Protein AF-A0A0B7NCK9-F1 (afdb_monomer_lite)

Structure (mmCIF, N/CA/C/O backbone):
data_AF-A0A0B7NCK9-F1
#
_entry.id   AF-A0A0B7NCK9-F1
#
loop_
_atom_site.group_PDB
_atom_site.id
_atom_site.type_symbol
_atom_site.label_atom_id
_atom_site.label_alt_id
_atom_site.label_comp_id
_atom_site.label_asym_id
_atom_site.label_entity_id
_atom_site.label_seq_id
_atom_site.pdbx_PDB_ins_code
_atom_site.Cartn_x
_atom_site.Cartn_y
_atom_site.Cartn_z
_atom_site.occupancy
_atom_site.B_iso_or_equiv
_atom_site.auth_seq_id
_atom_site.auth_comp_id
_atom_site.auth_asym_id
_atom_site.auth_atom_id
_atom_site.pdbx_PDB_model_num
ATOM 1 N N . MET A 1 1 ? 1.060 -22.589 2.710 1.00 55.12 1 MET A N 1
ATOM 2 C CA . MET A 1 1 ? 0.460 -21.274 3.049 1.00 55.12 1 MET A CA 1
ATOM 3 C C . MET A 1 1 ? -0.990 -21.360 3.538 1.00 55.12 1 MET A C 1
ATOM 5 O O . MET A 1 1 ? -1.315 -20.648 4.474 1.00 55.12 1 MET A O 1
ATOM 9 N N . ALA A 1 2 ? -1.854 -22.233 2.998 1.00 53.34 2 ALA A N 1
ATOM 10 C CA . ALA A 1 2 ? -3.239 -22.370 3.487 1.00 53.34 2 ALA A CA 1
ATOM 11 C C . ALA A 1 2 ? -3.358 -22.954 4.918 1.00 53.34 2 ALA A C 1
ATOM 13 O O . ALA A 1 2 ? -4.244 -22.566 5.676 1.00 53.34 2 ALA A O 1
ATOM 14 N N . SER A 1 3 ? -2.435 -23.840 5.314 1.00 54.72 3 SER A N 1
ATOM 15 C CA . SER A 1 3 ? -2.434 -24.471 6.647 1.00 54.72 3 SER A CA 1
ATOM 16 C C . SER A 1 3 ? -2.140 -23.485 7.784 1.00 54.72 3 SER A C 1
ATOM 18 O O . SER A 1 3 ? -2.728 -23.581 8.856 1.00 54.72 3 SER A O 1
ATOM 20 N N . THR A 1 4 ? -1.262 -22.509 7.547 1.00 65.56 4 THR A N 1
ATOM 21 C CA . THR A 1 4 ? -0.886 -21.490 8.535 1.00 65.56 4 THR A CA 1
ATOM 22 C C . THR A 1 4 ? -2.006 -20.473 8.756 1.00 65.56 4 THR A C 1
ATOM 24 O O . THR A 1 4 ? -2.263 -20.088 9.891 1.00 65.56 4 THR A O 1
ATOM 27 N N . TYR A 1 5 ? -2.736 -20.102 7.698 1.00 62.75 5 TYR A N 1
ATOM 28 C CA . TYR A 1 5 ? -3.883 -19.190 7.794 1.00 62.75 5 TYR A CA 1
ATOM 29 C C . TYR A 1 5 ? -5.033 -19.780 8.626 1.00 62.75 5 TYR A C 1
ATOM 31 O O . TYR A 1 5 ? -5.603 -19.096 9.476 1.00 62.75 5 TYR A O 1
ATOM 39 N N . ASN A 1 6 ? -5.337 -21.068 8.429 1.00 61.66 6 ASN A N 1
ATOM 40 C CA . ASN A 1 6 ? -6.374 -21.746 9.207 1.00 61.66 6 ASN A CA 1
ATOM 41 C C . ASN A 1 6 ? -5.984 -21.894 10.680 1.00 61.66 6 ASN A C 1
ATOM 43 O O . ASN A 1 6 ? -6.835 -21.646 11.528 1.00 61.66 6 ASN A O 1
ATOM 47 N N . SER A 1 7 ? -4.713 -22.196 10.980 1.00 64.69 7 SER A N 1
ATOM 48 C CA . SER A 1 7 ? -4.226 -22.307 12.363 1.00 64.69 7 SER A CA 1
ATOM 49 C C . SER A 1 7 ? -4.377 -20.989 13.126 1.00 64.69 7 SER A C 1
ATOM 51 O O . SER A 1 7 ? -4.960 -20.975 14.207 1.00 64.69 7 SER A O 1
ATOM 53 N N . ILE A 1 8 ? -3.973 -19.867 12.514 1.00 67.62 8 ILE A N 1
ATOM 54 C CA . ILE A 1 8 ? -4.081 -18.526 13.114 1.00 67.62 8 ILE A CA 1
ATOM 55 C C . ILE A 1 8 ? -5.546 -18.158 13.383 1.00 67.62 8 ILE A C 1
ATOM 57 O O . ILE A 1 8 ? -5.866 -17.605 14.434 1.00 67.62 8 ILE A O 1
ATOM 61 N N . LYS A 1 9 ? -6.462 -18.504 12.470 1.00 66.88 9 LYS A N 1
ATOM 62 C CA . LYS A 1 9 ? -7.898 -18.256 12.652 1.00 66.88 9 LYS A CA 1
ATOM 63 C C . LYS A 1 9 ? -8.479 -19.074 13.813 1.00 66.88 9 LYS A C 1
ATOM 65 O O . LYS A 1 9 ? -9.243 -18.533 14.609 1.00 66.88 9 LYS A O 1
ATOM 70 N N . THR A 1 10 ? -8.108 -20.351 13.943 1.00 65.00 10 THR A N 1
ATOM 71 C CA . THR A 1 10 ? -8.537 -21.192 15.076 1.00 65.00 10 THR A CA 1
ATOM 72 C C . THR A 1 10 ? -7.946 -20.747 16.408 1.00 65.00 10 THR A C 1
ATOM 74 O O . THR A 1 10 ? -8.658 -20.773 17.412 1.00 65.00 10 THR A O 1
ATOM 77 N N . ASP A 1 11 ? -6.692 -20.297 16.426 1.00 67.88 11 ASP A N 1
ATOM 78 C CA . ASP A 1 11 ? -6.030 -19.830 17.645 1.00 67.88 11 ASP A CA 1
ATOM 79 C C . ASP A 1 11 ? -6.604 -18.489 18.118 1.00 67.88 11 ASP A C 1
ATOM 81 O O . ASP A 1 11 ? -6.867 -18.320 19.310 1.00 67.88 11 ASP A O 1
ATOM 85 N N . PHE A 1 12 ? -6.927 -17.580 17.190 1.00 66.19 12 PHE A N 1
ATOM 86 C CA . PHE A 1 12 ? -7.609 -16.325 17.513 1.00 66.19 12 PHE A CA 1
ATOM 87 C C . PHE A 1 12 ? -9.023 -16.570 18.067 1.00 66.19 12 PHE A C 1
ATOM 89 O O . PHE A 1 12 ? -9.407 -15.980 19.078 1.00 66.19 12 PHE A O 1
ATOM 96 N N . CYS A 1 13 ? -9.781 -17.507 17.481 1.00 59.94 13 CYS A N 1
ATOM 97 C CA . CYS A 1 13 ? -11.091 -17.902 18.008 1.00 59.94 13 CYS A CA 1
ATOM 98 C C . CYS A 1 13 ? -11.006 -18.575 19.392 1.00 59.94 13 CYS A C 1
ATOM 100 O O . CYS A 1 13 ? -11.876 -18.337 20.233 1.00 59.94 13 CYS A O 1
ATOM 102 N N . ARG A 1 14 ? -9.967 -19.380 19.666 1.00 61.25 14 ARG A N 1
ATOM 103 C CA . ARG A 1 14 ? -9.744 -19.973 21.000 1.00 61.25 14 ARG A CA 1
ATOM 104 C C . ARG A 1 14 ? -9.405 -18.916 22.044 1.00 61.25 14 ARG A C 1
ATOM 106 O O . ARG A 1 14 ? -10.001 -18.929 23.119 1.00 61.25 14 ARG A O 1
ATOM 113 N N . LEU A 1 15 ? -8.503 -17.988 21.728 1.00 60.28 15 LEU A N 1
ATOM 114 C CA . LEU A 1 15 ? -8.116 -16.908 22.638 1.00 60.28 15 LEU A CA 1
ATOM 115 C C . LEU A 1 15 ? -9.318 -16.033 23.011 1.00 60.28 15 LEU A C 1
ATOM 117 O O . LEU A 1 15 ? -9.574 -15.826 24.199 1.00 60.28 15 LEU A O 1
ATOM 121 N N . TYR A 1 16 ? -10.127 -15.630 22.026 1.00 57.38 16 TYR A N 1
ATOM 122 C CA . TYR A 1 16 ? -11.320 -14.812 22.270 1.00 57.38 16 TYR A CA 1
ATOM 123 C C . TYR A 1 16 ? -12.391 -15.559 23.094 1.00 57.38 16 TYR A C 1
ATOM 125 O O . TYR A 1 16 ? -12.996 -14.997 24.007 1.00 57.38 16 TYR A O 1
ATOM 133 N N . SER A 1 17 ? -12.577 -16.863 22.852 1.00 56.62 17 SER A N 1
ATOM 134 C CA . SER A 1 17 ? -13.517 -17.706 23.609 1.00 56.62 17 SER A CA 1
ATOM 135 C C . SER A 1 17 ? -13.108 -17.900 25.078 1.00 56.62 17 SER A C 1
ATOM 137 O O . SER A 1 17 ? -13.952 -17.823 25.975 1.00 56.62 17 SER A O 1
ATOM 139 N N . THR A 1 18 ? -11.816 -18.110 25.351 1.00 57.50 18 THR A N 1
ATOM 140 C CA . THR A 1 18 ? -11.329 -18.341 26.723 1.00 57.50 18 THR A CA 1
ATOM 141 C C . THR A 1 18 ? -11.401 -17.103 27.616 1.00 57.50 18 THR A C 1
ATOM 143 O O . THR A 1 18 ? -11.640 -17.241 28.818 1.00 57.50 18 THR A O 1
ATOM 146 N N . HIS A 1 19 ? -11.259 -15.901 27.045 1.00 55.22 19 HIS A N 1
ATOM 147 C CA . HIS A 1 19 ? -11.340 -14.659 27.812 1.00 55.22 19 HIS A CA 1
ATOM 148 C C . HIS A 1 19 ? -12.780 -14.375 28.271 1.00 55.22 19 HIS A C 1
ATOM 150 O O . HIS A 1 19 ? -12.993 -14.025 29.430 1.00 55.22 19 HIS A O 1
ATOM 156 N N . ASN A 1 20 ? -13.780 -14.647 27.423 1.00 51.91 20 ASN A N 1
ATOM 157 C CA . ASN A 1 20 ? -15.199 -14.457 27.755 1.00 51.91 20 ASN A CA 1
ATOM 158 C C . ASN A 1 20 ? -15.762 -15.530 28.709 1.00 51.91 20 ASN A C 1
ATOM 160 O O . ASN A 1 20 ? -16.629 -15.237 29.533 1.00 51.91 20 ASN A O 1
ATOM 164 N N . ALA A 1 21 ? -15.245 -16.764 28.674 1.00 49.72 21 ALA A N 1
ATOM 165 C CA . ALA A 1 21 ? -15.725 -17.845 29.543 1.00 49.72 21 ALA A CA 1
ATOM 166 C C . ALA A 1 21 ? -15.311 -17.690 31.021 1.00 49.72 21 ALA A C 1
ATOM 168 O O . ALA A 1 21 ? -15.974 -18.227 31.913 1.00 49.72 21 ALA A O 1
ATOM 169 N N . ARG A 1 22 ? -14.227 -16.951 31.304 1.00 50.19 22 ARG A N 1
ATOM 170 C CA . ARG A 1 22 ? -13.716 -16.762 32.672 1.00 50.19 22 ARG A CA 1
ATOM 171 C C . ARG A 1 22 ? -14.586 -15.810 33.499 1.00 50.19 22 ARG A C 1
ATOM 173 O O . ARG A 1 22 ? -14.736 -16.029 34.697 1.00 50.19 22 ARG A O 1
ATOM 180 N N . TRP A 1 23 ? -15.205 -14.818 32.857 1.00 49.59 23 TRP A N 1
ATOM 181 C CA . TRP A 1 23 ? -16.054 -13.815 33.513 1.00 49.59 23 TRP A CA 1
ATOM 182 C C . TRP A 1 23 ? -17.487 -14.285 33.786 1.00 49.59 23 TRP A C 1
ATOM 184 O O . TRP A 1 23 ? -18.172 -13.702 34.618 1.00 49.59 23 TRP A O 1
ATOM 194 N N . LEU A 1 24 ? -17.941 -15.364 33.139 1.00 53.91 24 LEU A N 1
ATOM 195 C CA . LEU A 1 24 ? -19.295 -15.901 33.326 1.00 53.91 24 LEU A CA 1
ATOM 196 C C . LEU A 1 24 ? -19.408 -16.936 34.454 1.00 53.91 24 LEU A C 1
ATOM 198 O O . LEU A 1 24 ? -20.508 -17.401 34.748 1.00 53.91 24 LEU A O 1
ATOM 202 N N . ARG A 1 25 ? -18.308 -17.293 35.133 1.00 49.00 25 ARG A N 1
ATOM 203 C CA . ARG A 1 25 ? -18.347 -18.198 36.293 1.00 49.00 25 ARG A CA 1
ATOM 204 C C . ARG A 1 25 ? -18.614 -17.426 37.588 1.00 49.00 25 ARG A C 1
ATOM 206 O O . ARG A 1 25 ? -17.877 -17.547 38.563 1.00 49.00 25 ARG A O 1
ATOM 213 N N . THR A 1 26 ? -19.693 -16.654 37.617 1.00 51.62 26 THR A N 1
ATOM 214 C CA . THR A 1 26 ? -20.232 -16.132 38.873 1.00 51.62 26 THR A CA 1
ATOM 215 C C . THR A 1 26 ? -20.950 -17.286 39.555 1.00 51.62 26 THR A C 1
ATOM 217 O O . THR A 1 26 ? -22.037 -17.700 39.155 1.00 51.62 26 THR A O 1
ATOM 220 N N . ARG A 1 27 ? -20.289 -17.878 40.550 1.00 44.25 27 ARG A N 1
ATOM 221 C CA . ARG A 1 27 ? -20.851 -18.913 41.417 1.00 44.25 27 ARG A CA 1
ATOM 222 C C . ARG A 1 27 ? -22.097 -18.317 42.078 1.00 44.25 27 ARG A C 1
ATOM 224 O O . ARG A 1 27 ? -21.974 -17.468 42.953 1.00 44.25 27 ARG A O 1
ATOM 231 N N . ALA A 1 28 ? -23.282 -18.723 41.630 1.00 44.50 28 ALA A N 1
ATOM 232 C CA . ALA A 1 28 ? -24.535 -18.416 42.305 1.00 44.50 28 ALA A CA 1
ATOM 233 C C . ALA A 1 28 ? -24.536 -19.152 43.651 1.00 44.50 28 ALA A C 1
ATOM 235 O O . ALA A 1 28 ? -24.981 -20.290 43.764 1.00 44.50 28 ALA A O 1
ATOM 236 N N . SER A 1 29 ? -23.947 -18.532 44.671 1.00 46.53 29 SER A N 1
ATOM 237 C CA . SER A 1 29 ? -24.154 -18.924 46.055 1.00 46.53 29 SER A CA 1
ATOM 238 C C . SER A 1 29 ? -25.539 -18.437 46.458 1.00 46.53 29 SER A C 1
ATOM 240 O O . SER A 1 29 ? -25.710 -17.302 46.898 1.00 46.53 29 SER A O 1
ATOM 242 N N . THR A 1 30 ? -26.538 -19.292 46.266 1.00 45.09 30 THR A N 1
ATOM 243 C CA . THR A 1 30 ? -27.844 -19.171 46.908 1.00 45.09 30 THR A CA 1
ATOM 244 C C . THR A 1 30 ? -27.623 -19.371 48.408 1.00 45.09 30 THR A C 1
ATOM 246 O O . THR A 1 30 ? -27.698 -20.485 48.918 1.00 45.09 30 THR A O 1
ATOM 249 N N . SER A 1 31 ? -27.261 -18.309 49.131 1.00 45.03 31 SER A N 1
ATOM 250 C CA . SER A 1 31 ? -27.373 -18.312 50.585 1.00 45.03 31 SER A CA 1
ATOM 251 C C . SER A 1 31 ? -28.850 -18.125 50.910 1.00 45.03 31 SER A C 1
ATOM 253 O O . SER A 1 31 ? -29.391 -17.022 50.915 1.00 45.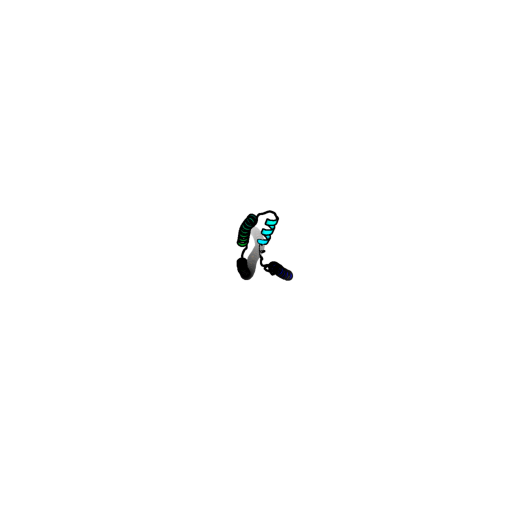03 31 SER A O 1
ATOM 255 N N . THR A 1 32 ? -29.542 -19.236 51.142 1.00 42.50 32 THR A N 1
ATOM 256 C CA . THR A 1 32 ? -30.847 -19.247 51.800 1.00 42.50 32 THR A CA 1
ATOM 257 C C . THR A 1 32 ? -30.631 -18.715 53.216 1.00 42.50 32 THR A C 1
ATOM 259 O O . THR A 1 32 ? -30.317 -19.452 54.149 1.00 42.50 32 THR A O 1
ATOM 262 N N . GLY A 1 33 ? -30.700 -17.393 53.361 1.00 44.66 33 GLY A N 1
ATOM 263 C CA . GLY A 1 33 ? -30.617 -16.708 54.639 1.00 44.66 33 GLY A CA 1
ATOM 264 C C . GLY A 1 33 ? -31.852 -17.044 55.459 1.00 44.66 33 GLY A C 1
ATOM 265 O O . GLY A 1 33 ? -32.869 -16.363 55.358 1.00 44.66 33 GLY A O 1
ATOM 266 N N . ALA A 1 34 ? -31.772 -18.100 56.267 1.00 45.28 34 ALA A N 1
ATOM 267 C CA . ALA A 1 34 ? -32.727 -18.335 57.335 1.00 45.28 34 ALA A CA 1
ATOM 268 C C . ALA A 1 34 ? -32.715 -17.095 58.234 1.00 45.28 34 ALA A C 1
ATOM 270 O O . ALA A 1 34 ? -31.753 -16.831 58.958 1.00 45.28 34 ALA A O 1
ATOM 271 N N . THR A 1 35 ? -33.769 -16.291 58.144 1.00 46.47 35 THR A N 1
ATOM 272 C CA . THR A 1 35 ? -33.942 -15.112 58.976 1.00 46.47 35 THR A CA 1
ATOM 273 C C . THR A 1 35 ? -34.190 -15.579 60.404 1.00 46.47 35 THR A C 1
ATOM 275 O O . THR A 1 35 ? -35.337 -15.770 60.804 1.00 46.47 35 THR A O 1
ATOM 278 N N . LYS A 1 36 ? -33.125 -15.788 61.183 1.00 51.84 36 LYS A N 1
ATOM 279 C CA . LYS A 1 36 ? -33.249 -15.876 62.637 1.00 51.84 36 LYS A CA 1
ATOM 280 C C . LYS A 1 36 ? -33.879 -14.561 63.088 1.00 51.84 36 LYS A C 1
ATOM 282 O O . LYS A 1 36 ? -33.260 -13.506 62.966 1.00 51.84 36 LYS A O 1
ATOM 287 N N . LYS A 1 37 ? -35.147 -14.606 63.504 1.00 51.12 37 LYS A N 1
ATOM 288 C CA . LYS A 1 37 ? -35.772 -13.492 64.219 1.00 51.12 37 LYS A CA 1
ATOM 289 C C . LYS A 1 37 ? -34.898 -13.249 65.444 1.00 51.12 37 LYS A C 1
ATOM 291 O O . LYS A 1 37 ? -34.714 -14.167 66.239 1.00 51.12 37 LYS A O 1
ATOM 296 N N . PHE A 1 38 ? -34.316 -12.060 65.543 1.00 54.38 38 PHE A N 1
ATOM 297 C CA . PHE A 1 38 ? -33.622 -11.625 66.745 1.00 54.38 38 PHE A CA 1
ATOM 298 C C . PHE A 1 38 ? -34.696 -11.468 67.825 1.00 54.38 38 PHE A C 1
ATOM 300 O O . PHE A 1 38 ? -35.410 -10.472 67.865 1.00 54.38 38 PHE A O 1
ATOM 307 N N . GLN A 1 39 ? -34.930 -12.532 68.592 1.00 54.75 39 GLN A N 1
ATOM 308 C CA . GLN A 1 39 ? -35.756 -12.463 69.787 1.00 54.75 39 GLN A CA 1
ATOM 309 C C . GLN A 1 39 ? -34.881 -11.829 70.858 1.00 54.75 39 GLN A C 1
ATOM 311 O O . GLN A 1 39 ? -33.943 -12.465 71.337 1.00 54.75 39 GLN A O 1
ATOM 316 N N . ILE A 1 40 ? -35.150 -10.564 71.173 1.00 61.53 40 ILE A N 1
ATOM 317 C CA . ILE A 1 40 ? -34.544 -9.906 72.327 1.00 61.53 40 ILE A CA 1
ATOM 318 C C . ILE A 1 40 ? -35.010 -10.706 73.557 1.00 61.53 40 ILE A C 1
ATOM 320 O O . ILE A 1 40 ? -36.222 -10.885 73.721 1.00 61.53 40 ILE A O 1
ATOM 324 N N . PRO A 1 41 ? -34.099 -11.276 74.363 1.00 62.53 41 PRO A N 1
ATOM 325 C CA . PRO A 1 41 ? -34.480 -11.999 75.568 1.00 62.53 41 PRO A CA 1
ATOM 326 C C . PRO A 1 41 ? -35.265 -11.065 76.493 1.00 62.53 41 PRO A C 1
ATOM 328 O O . PRO A 1 41 ? -34.828 -9.949 76.754 1.00 62.53 41 PRO A O 1
ATOM 331 N N . PHE A 1 42 ? -36.423 -11.511 76.976 1.00 66.25 42 PHE A N 1
ATOM 332 C CA . PHE A 1 42 ? -37.228 -10.751 77.931 1.00 66.25 42 PHE A CA 1
ATOM 333 C C . PHE A 1 42 ? -36.455 -10.600 79.252 1.00 66.25 42 PHE A C 1
ATOM 335 O O . PHE A 1 42 ? -36.053 -11.606 79.844 1.00 66.25 42 PHE A O 1
ATOM 342 N N . PHE A 1 43 ? -36.215 -9.362 79.691 1.00 76.31 43 PHE A N 1
ATOM 343 C CA . PHE A 1 43 ? -35.540 -9.080 80.956 1.00 76.31 43 PHE A CA 1
ATOM 344 C C . PHE A 1 43 ? -36.513 -9.297 82.125 1.00 76.31 43 PHE A C 1
ATOM 346 O O . PHE A 1 43 ? -37.495 -8.577 82.284 1.00 76.31 43 PHE A O 1
ATOM 353 N N . ASP A 1 44 ? -36.259 -10.325 82.935 1.00 79.31 44 ASP A N 1
ATOM 354 C CA . ASP A 1 44 ? -37.079 -10.664 84.102 1.00 79.31 44 ASP A CA 1
ATOM 355 C C . ASP A 1 44 ? -36.646 -9.832 85.323 1.00 79.31 44 ASP A C 1
ATOM 357 O O . ASP A 1 44 ? -35.767 -10.223 86.102 1.00 79.31 44 ASP A O 1
ATOM 361 N N . ALA A 1 45 ? -37.269 -8.659 85.464 1.00 81.19 45 ALA A N 1
ATOM 362 C CA . ALA A 1 45 ? -36.996 -7.701 86.532 1.00 81.19 45 ALA A CA 1
ATOM 363 C C . ALA A 1 45 ? -37.266 -8.268 87.940 1.00 81.19 45 ALA A C 1
ATOM 365 O O . ALA A 1 45 ? -36.533 -7.960 88.880 1.00 81.19 45 ALA A O 1
ATOM 366 N N . GLU A 1 46 ? -38.275 -9.129 88.109 1.00 80.44 46 GLU A N 1
ATOM 367 C CA . GLU A 1 46 ? -38.631 -9.680 89.423 1.00 80.44 46 GLU A CA 1
ATOM 368 C C . GLU A 1 46 ? -37.617 -10.716 89.907 1.00 80.44 46 GLU A C 1
ATOM 370 O O . GLU A 1 46 ? -37.245 -10.743 91.086 1.00 80.44 46 GLU A O 1
ATOM 375 N N . ARG A 1 47 ? -37.131 -11.569 89.002 1.00 81.69 47 ARG A N 1
ATOM 376 C CA . ARG A 1 47 ? -36.083 -12.535 89.339 1.00 81.69 47 ARG A CA 1
ATOM 377 C C . ARG A 1 47 ? -34.768 -11.838 89.680 1.00 81.69 47 ARG A C 1
ATOM 379 O O . ARG A 1 47 ? -34.076 -12.280 90.599 1.00 81.69 47 ARG A O 1
ATOM 386 N N . PHE A 1 48 ? -34.436 -10.765 88.966 1.00 82.44 48 PHE A N 1
ATOM 387 C CA . PHE A 1 48 ? -33.240 -9.970 89.234 1.00 82.44 48 PHE A CA 1
ATOM 388 C C . PHE A 1 48 ? -33.346 -9.215 90.570 1.00 82.44 48 PHE A C 1
ATOM 390 O O . PHE A 1 48 ? -32.393 -9.223 91.349 1.00 82.44 48 PHE A O 1
ATOM 397 N N . ALA A 1 49 ? -34.529 -8.682 90.903 1.00 83.62 49 ALA A N 1
ATOM 398 C CA . ALA A 1 49 ? -34.796 -8.035 92.191 1.00 83.62 49 ALA A CA 1
ATOM 399 C C . ALA A 1 49 ? -34.561 -8.984 93.374 1.00 83.62 49 ALA A C 1
ATOM 401 O O . ALA A 1 49 ? -33.828 -8.653 94.302 1.00 83.62 49 ALA A O 1
ATOM 402 N N . ARG A 1 50 ? -35.099 -10.209 93.305 1.00 83.19 50 ARG A N 1
ATOM 403 C CA . ARG A 1 50 ? -34.911 -11.226 94.358 1.00 83.19 50 ARG A CA 1
ATOM 404 C C . ARG A 1 50 ? -33.458 -11.671 94.517 1.00 83.19 50 ARG A C 1
ATOM 406 O O . ARG A 1 50 ? -33.081 -12.150 95.584 1.00 83.19 50 ARG A O 1
ATOM 413 N N . LEU A 1 51 ? -32.656 -11.587 93.457 1.00 84.06 51 LEU A N 1
ATOM 414 C CA . LEU A 1 51 ? -31.233 -11.916 93.509 1.00 84.06 51 LEU A CA 1
ATOM 415 C C . LEU A 1 51 ? -30.448 -10.806 94.219 1.00 84.06 51 LEU A C 1
ATOM 417 O O . LEU A 1 51 ? -29.644 -11.098 95.095 1.00 84.06 51 LEU A O 1
ATOM 421 N N . LEU A 1 52 ? -30.747 -9.545 93.903 1.00 83.62 52 LEU A N 1
ATOM 422 C CA . LEU A 1 52 ? -30.165 -8.380 94.573 1.00 83.62 52 LEU A CA 1
ATOM 423 C C . LEU A 1 52 ? -30.519 -8.344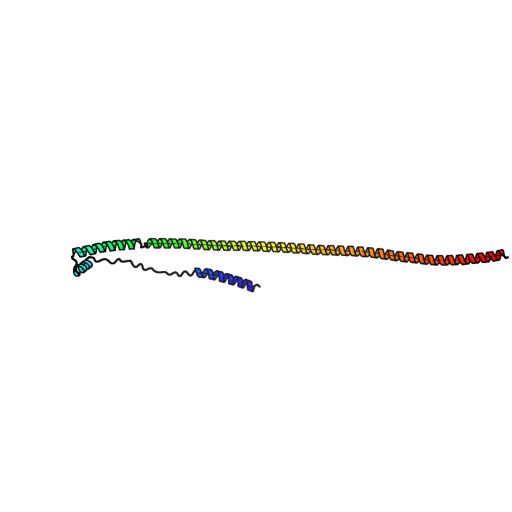 96.066 1.00 83.62 52 LEU A C 1
ATOM 425 O O . LEU A 1 52 ? -29.655 -8.088 96.900 1.00 83.62 52 LEU A O 1
ATOM 429 N N . GLU A 1 53 ? -31.761 -8.676 96.418 1.00 85.50 53 GLU A N 1
ATOM 430 C CA . GLU A 1 53 ? -32.193 -8.778 97.818 1.00 85.50 53 GLU A CA 1
ATOM 431 C C . GLU A 1 53 ? -31.448 -9.884 98.587 1.00 85.50 53 GLU A C 1
ATOM 433 O O . GLU A 1 53 ? -31.144 -9.720 99.768 1.00 85.50 53 GLU A O 1
ATOM 438 N N . LYS A 1 54 ? -31.092 -10.995 97.924 1.00 85.81 54 LYS A N 1
ATOM 439 C CA . LYS A 1 54 ? -30.267 -12.062 98.522 1.00 85.81 54 LYS A CA 1
ATOM 440 C C . LYS A 1 54 ? -28.811 -11.653 98.737 1.00 85.81 54 LYS A C 1
ATOM 442 O O . LYS A 1 54 ? -28.196 -12.129 99.684 1.00 85.81 54 LYS A O 1
ATOM 447 N N . GLU A 1 55 ? -28.288 -10.772 97.893 1.00 83.88 55 GLU A N 1
ATOM 448 C CA . GLU A 1 55 ? -26.933 -10.214 97.992 1.00 83.88 55 GLU A CA 1
ATOM 449 C C . GLU A 1 55 ? -26.853 -9.006 98.953 1.00 83.88 55 GLU A C 1
ATOM 451 O O . GLU A 1 55 ? -25.818 -8.352 99.053 1.00 83.88 55 GLU A O 1
ATOM 456 N N . GLY A 1 56 ? -27.931 -8.709 99.694 1.00 83.38 56 GLY A N 1
ATOM 457 C CA . GLY A 1 56 ? -27.933 -7.723 100.781 1.00 83.38 56 GLY A CA 1
ATOM 458 C C . GLY A 1 56 ? -28.436 -6.324 100.411 1.00 83.38 56 GLY A C 1
ATOM 459 O O . GLY A 1 56 ? -28.311 -5.409 101.225 1.00 83.38 56 GLY A O 1
ATOM 460 N N . PHE A 1 57 ? -29.023 -6.137 99.225 1.00 83.50 57 PHE A N 1
ATOM 461 C CA . PHE A 1 57 ? -29.665 -4.874 98.845 1.00 83.50 57 PHE A CA 1
ATOM 462 C C . PHE A 1 57 ? -31.062 -4.743 99.463 1.00 83.50 57 PHE A C 1
ATOM 464 O O . PHE A 1 57 ? -31.807 -5.718 99.565 1.00 83.50 57 PHE A O 1
ATOM 471 N N . SER A 1 58 ? -31.465 -3.521 99.830 1.00 84.44 58 SER A N 1
ATOM 472 C CA . SER A 1 58 ? -32.863 -3.268 100.194 1.00 84.44 58 SER A CA 1
ATOM 473 C C . SER A 1 58 ? -33.766 -3.325 98.955 1.00 84.44 58 SER A C 1
ATOM 475 O O . SER A 1 58 ? -33.334 -3.004 97.846 1.00 84.44 58 SER A O 1
ATOM 477 N N . ALA A 1 59 ? -35.048 -3.654 99.135 1.00 81.19 59 ALA A N 1
ATOM 478 C CA . ALA A 1 59 ? -36.020 -3.713 98.036 1.00 81.19 59 ALA A CA 1
ATOM 479 C C . ALA A 1 59 ? -36.090 -2.404 97.216 1.00 81.19 59 ALA A C 1
ATOM 481 O O . ALA A 1 59 ? -36.301 -2.418 96.003 1.00 81.19 59 ALA A O 1
ATOM 482 N N . THR A 1 60 ? -35.868 -1.251 97.861 1.00 83.69 60 THR A N 1
ATOM 483 C CA . THR A 1 60 ? -35.837 0.056 97.187 1.00 83.69 60 THR A CA 1
ATOM 484 C C . THR A 1 60 ? -34.559 0.271 96.377 1.00 83.69 60 THR A C 1
ATOM 486 O O . THR A 1 60 ? -34.626 0.818 95.279 1.00 83.69 60 THR A O 1
ATOM 489 N N . GLN A 1 61 ? -33.408 -0.195 96.870 1.00 86.00 61 GLN A N 1
ATOM 490 C CA . GLN A 1 61 ? -32.135 -0.128 96.150 1.00 86.00 61 GLN A CA 1
ATOM 491 C C . GLN A 1 61 ? -32.104 -1.093 94.961 1.00 86.00 61 GLN A C 1
ATOM 493 O O . GLN A 1 61 ? -31.681 -0.705 93.875 1.00 86.00 61 GLN A O 1
ATOM 498 N N . ALA A 1 62 ? -32.610 -2.318 95.133 1.00 85.25 62 ALA A N 1
ATOM 499 C CA . ALA A 1 62 ? -32.712 -3.298 94.055 1.00 85.25 62 ALA A CA 1
ATOM 500 C C . ALA A 1 62 ? -33.574 -2.769 92.896 1.00 85.25 62 ALA A C 1
ATOM 502 O O . ALA A 1 62 ? -33.195 -2.880 91.730 1.00 85.25 62 ALA A O 1
ATOM 503 N N . LYS A 1 63 ? -34.691 -2.104 93.221 1.00 84.38 63 LYS A N 1
ATOM 504 C CA . LYS A 1 63 ? -35.561 -1.455 92.233 1.00 84.38 63 LYS A CA 1
ATOM 505 C C . LYS A 1 63 ? -34.872 -0.302 91.496 1.00 84.38 63 LYS A C 1
ATOM 507 O O . LYS A 1 63 ? -35.034 -0.186 90.286 1.00 84.38 63 LYS A O 1
ATOM 512 N N . ALA A 1 64 ? -34.086 0.518 92.195 1.00 86.44 64 ALA A N 1
ATOM 513 C CA . ALA A 1 64 ? -33.341 1.616 91.576 1.00 86.44 64 ALA A CA 1
ATOM 514 C C . ALA A 1 64 ? -32.257 1.116 90.601 1.00 86.44 64 ALA A C 1
ATOM 516 O O . ALA A 1 64 ? -32.086 1.684 89.527 1.00 86.44 64 ALA A O 1
ATOM 517 N N . VAL A 1 65 ? -31.561 0.025 90.944 1.00 85.62 65 VAL A N 1
ATOM 518 C CA . VAL A 1 65 ? -30.558 -0.607 90.065 1.00 85.62 65 VAL A CA 1
ATOM 519 C C . VAL A 1 65 ? -31.208 -1.216 88.822 1.00 85.62 65 VAL A C 1
ATOM 521 O O . VAL A 1 65 ? -30.672 -1.076 87.726 1.00 85.62 65 VAL A O 1
ATOM 524 N N . ILE A 1 66 ? -32.371 -1.856 88.972 1.00 88.00 66 ILE A N 1
ATOM 525 C CA . ILE A 1 66 ? -33.149 -2.377 87.838 1.00 88.00 66 ILE A CA 1
ATOM 526 C C . ILE A 1 66 ? -33.545 -1.255 86.885 1.00 88.00 66 ILE A C 1
ATOM 528 O O . ILE A 1 66 ? -33.371 -1.405 85.685 1.00 88.00 66 ILE A O 1
ATOM 532 N N . GLN A 1 67 ? -34.032 -0.132 87.414 1.00 85.62 67 GLN A N 1
ATOM 533 C CA . GLN A 1 67 ? -34.471 0.995 86.597 1.00 85.62 67 GLN A CA 1
ATOM 534 C C . GLN A 1 67 ? -33.309 1.623 85.811 1.00 85.62 67 GLN A C 1
ATOM 536 O O . GLN A 1 67 ? -33.443 1.875 84.622 1.00 85.62 67 GLN A O 1
ATOM 541 N N . ALA A 1 68 ? -32.139 1.781 86.438 1.00 88.00 68 ALA A N 1
ATOM 542 C CA . ALA A 1 68 ? -30.944 2.262 85.745 1.00 88.00 68 ALA A CA 1
ATOM 543 C C . ALA A 1 68 ? -30.443 1.288 84.660 1.00 88.00 68 ALA A C 1
ATOM 545 O O . ALA A 1 68 ? -29.896 1.717 83.648 1.00 88.00 68 ALA A O 1
ATOM 546 N N . LEU A 1 69 ? -30.603 -0.025 84.863 1.00 85.75 69 LEU A N 1
ATOM 547 C CA . LEU A 1 69 ? -30.280 -1.026 83.843 1.00 85.75 69 LEU A CA 1
ATOM 548 C C . LEU A 1 69 ? -31.279 -1.013 82.685 1.00 85.75 69 LEU A C 1
ATOM 550 O O . LEU A 1 69 ? -30.848 -1.182 81.550 1.00 85.75 69 LEU A O 1
ATOM 554 N N . ASP A 1 70 ? -32.565 -0.803 82.960 1.00 85.94 70 ASP A N 1
ATOM 555 C CA . ASP A 1 70 ? -33.612 -0.672 81.940 1.00 85.94 70 ASP A CA 1
ATOM 556 C C . ASP A 1 70 ? -33.307 0.515 81.017 1.00 85.94 70 ASP A C 1
ATOM 558 O O . ASP A 1 70 ? -33.216 0.341 79.805 1.00 85.94 70 ASP A O 1
ATOM 562 N N . ASP A 1 71 ? -32.968 1.674 81.595 1.00 88.19 71 ASP A N 1
ATOM 563 C CA . ASP A 1 71 ? -32.595 2.877 80.841 1.00 88.19 71 ASP A CA 1
ATOM 564 C C . ASP A 1 71 ? -31.368 2.639 79.930 1.00 88.19 71 ASP A C 1
ATOM 566 O O . ASP A 1 71 ? -31.367 3.017 78.756 1.00 88.19 71 ASP A O 1
ATOM 570 N N . VAL A 1 72 ? -30.321 1.968 80.435 1.00 88.44 72 VAL A N 1
ATOM 571 C CA . VAL A 1 72 ? -29.105 1.654 79.653 1.00 88.44 72 VAL A CA 1
ATOM 572 C C . VAL A 1 72 ? -29.374 0.596 78.576 1.00 88.44 72 VAL A C 1
ATOM 574 O O . VAL A 1 72 ? -28.789 0.648 77.491 1.00 88.44 72 VAL A O 1
ATOM 577 N N . VAL A 1 73 ? -30.234 -0.388 78.855 1.00 85.94 73 VAL A N 1
ATOM 578 C CA . VAL A 1 73 ? -30.625 -1.423 77.887 1.00 85.94 73 VAL A CA 1
ATOM 579 C C . VAL A 1 73 ? -31.490 -0.826 76.784 1.00 85.94 73 VAL A C 1
ATOM 581 O O . VAL A 1 73 ? -31.276 -1.168 75.618 1.00 85.94 73 VAL A O 1
ATOM 584 N N . ASP A 1 74 ? -32.399 0.085 77.112 1.00 85.94 74 ASP A N 1
ATOM 585 C CA . ASP A 1 74 ? -33.214 0.815 76.145 1.00 85.94 74 ASP A CA 1
ATOM 586 C C . ASP A 1 74 ? -32.350 1.723 75.265 1.00 85.94 74 ASP A C 1
ATOM 588 O O . ASP A 1 74 ? -32.470 1.679 74.038 1.00 85.94 74 ASP A O 1
ATOM 592 N N . GLU A 1 75 ? -31.407 2.469 75.852 1.00 86.94 75 GLU A N 1
ATOM 593 C CA . GLU A 1 75 ? -30.454 3.296 75.102 1.00 86.94 75 GLU A CA 1
ATOM 594 C C . GLU A 1 75 ? -29.562 2.443 74.179 1.00 86.94 75 GLU A C 1
ATOM 596 O O . GLU A 1 75 ? -29.400 2.748 72.994 1.00 86.94 75 GLU A O 1
ATOM 601 N N . SER A 1 76 ? -29.034 1.323 74.683 1.00 84.12 76 SER A N 1
ATOM 602 C CA . SER A 1 76 ? -28.220 0.377 73.908 1.00 84.12 76 SER A CA 1
ATOM 603 C C . SER A 1 76 ? -29.015 -0.276 72.775 1.00 84.12 76 SER A C 1
ATOM 605 O O . SER A 1 76 ? -28.541 -0.359 71.638 1.00 84.12 76 SER A O 1
ATOM 607 N N . THR A 1 77 ? -30.252 -0.694 73.050 1.00 83.00 77 THR A N 1
ATOM 608 C CA . THR A 1 77 ? -31.141 -1.298 72.052 1.00 83.00 77 THR A CA 1
ATOM 609 C C . THR A 1 77 ? -31.498 -0.282 70.976 1.00 83.00 77 THR A C 1
ATOM 611 O O . THR A 1 77 ? -31.368 -0.597 69.794 1.00 83.00 77 THR A O 1
ATOM 614 N N . ALA A 1 78 ? -31.855 0.949 71.352 1.00 83.31 78 ALA A N 1
ATOM 615 C CA . ALA A 1 78 ? -32.109 2.034 70.412 1.00 83.31 78 ALA A CA 1
ATOM 616 C C . ALA A 1 78 ? -30.884 2.306 69.523 1.00 83.31 78 ALA A C 1
ATOM 618 O O . ALA A 1 78 ? -31.014 2.345 68.299 1.00 83.31 78 ALA A O 1
ATOM 619 N N . ASN A 1 79 ? -29.685 2.400 70.106 1.00 84.25 79 ASN A N 1
ATOM 620 C CA . ASN A 1 79 ? -28.449 2.641 69.363 1.00 84.25 79 ASN A CA 1
ATOM 621 C C . ASN A 1 79 ? -28.129 1.510 68.368 1.00 84.25 79 ASN A C 1
ATOM 623 O O . ASN A 1 79 ? -27.863 1.770 67.196 1.00 84.25 79 ASN A O 1
ATOM 627 N N . VAL A 1 80 ? -28.240 0.246 68.794 1.00 79.94 80 VAL A N 1
ATOM 628 C CA . VAL A 1 80 ? -28.037 -0.912 67.906 1.00 79.94 80 VAL A CA 1
ATOM 629 C C . VAL A 1 80 ? -29.105 -0.957 66.813 1.00 79.94 80 VAL A C 1
ATOM 631 O O . VAL A 1 80 ? -28.783 -1.218 65.659 1.00 79.94 80 VAL A O 1
ATOM 634 N N . THR A 1 81 ? -30.373 -0.677 67.125 1.00 78.75 81 THR A N 1
ATOM 635 C CA . THR A 1 81 ? -31.443 -0.676 66.112 1.00 78.75 81 THR A CA 1
ATOM 636 C C . THR A 1 81 ? -31.343 0.466 65.106 1.00 78.75 81 THR A C 1
ATOM 638 O O . THR A 1 81 ? -31.744 0.266 63.963 1.00 78.75 81 THR A O 1
ATOM 641 N N . ASN A 1 82 ? -30.773 1.614 65.483 1.00 76.19 82 ASN A N 1
ATOM 642 C CA . ASN A 1 82 ? -30.537 2.731 64.567 1.00 76.19 82 ASN A CA 1
ATOM 643 C C . ASN A 1 82 ? -29.443 2.424 63.532 1.00 76.19 82 ASN A C 1
ATOM 645 O O . ASN A 1 82 ? -29.543 2.883 62.397 1.00 76.19 82 ASN A O 1
ATOM 649 N N . ASP A 1 83 ? -28.430 1.635 63.898 1.00 73.19 83 ASP A N 1
ATOM 650 C CA . ASP A 1 83 ? -27.348 1.233 62.985 1.00 73.19 83 ASP A CA 1
ATOM 651 C C . ASP A 1 83 ? -27.717 -0.009 62.141 1.00 73.19 83 ASP A C 1
ATOM 653 O O . ASP A 1 83 ? -27.113 -0.309 61.107 1.00 73.19 83 ASP A O 1
ATOM 657 N N . LEU A 1 84 ? -28.762 -0.743 62.546 1.00 75.31 84 LEU A N 1
ATOM 658 C CA . LEU A 1 84 ? -29.297 -1.866 61.783 1.00 75.31 84 LEU A CA 1
ATOM 659 C C . LEU A 1 84 ? -30.096 -1.372 60.572 1.00 75.31 84 LEU A C 1
ATOM 661 O O . LEU A 1 84 ? -31.234 -0.916 60.667 1.00 75.31 84 LEU A O 1
ATOM 665 N N . VAL A 1 85 ? -29.533 -1.578 59.384 1.00 70.75 85 VAL A N 1
ATOM 666 C CA . VAL A 1 85 ? -30.252 -1.380 58.122 1.00 70.75 85 VAL A CA 1
ATOM 667 C C . VAL A 1 85 ? -31.441 -2.340 58.045 1.00 70.75 85 VAL A C 1
ATOM 669 O O . VAL A 1 85 ? -31.297 -3.565 58.120 1.00 70.75 85 VAL A O 1
ATOM 672 N N . SER A 1 86 ? -32.638 -1.784 57.848 1.00 76.69 86 SER A N 1
ATOM 673 C CA . SER A 1 86 ? -33.846 -2.575 57.624 1.00 76.69 86 SER A CA 1
ATOM 674 C C . SER A 1 86 ? -33.676 -3.475 56.400 1.00 76.69 86 SER A C 1
ATOM 676 O O . SER A 1 86 ? -33.180 -3.053 55.353 1.00 76.69 86 SER A O 1
ATOM 678 N N . LYS A 1 87 ? -34.165 -4.716 56.482 1.00 78.25 87 LYS A N 1
ATOM 679 C CA . LYS A 1 87 ? -34.137 -5.661 55.352 1.00 78.25 87 LYS A CA 1
ATOM 680 C C . LYS A 1 87 ? -34.768 -5.088 54.083 1.00 78.25 87 LYS A C 1
ATOM 682 O O . LYS A 1 87 ? -34.298 -5.379 52.989 1.00 78.25 87 LYS A O 1
ATOM 687 N N . ALA A 1 88 ? -35.781 -4.234 54.231 1.00 81.19 88 ALA A N 1
ATOM 688 C CA . ALA A 1 88 ? -36.420 -3.557 53.108 1.00 81.19 88 ALA A CA 1
ATOM 689 C C . ALA A 1 88 ? -35.465 -2.594 52.376 1.00 81.19 88 ALA A C 1
ATOM 691 O O . ALA A 1 88 ? -35.519 -2.468 51.155 1.00 81.19 88 ALA A O 1
ATOM 692 N N . GLU A 1 89 ? -34.575 -1.921 53.102 1.00 83.12 89 GLU A N 1
ATOM 693 C CA . GLU A 1 89 ? -33.599 -0.980 52.543 1.00 83.12 89 GLU A CA 1
ATOM 694 C C . GLU A 1 89 ? -32.407 -1.709 51.911 1.00 83.12 89 GLU A C 1
ATOM 696 O O . GLU A 1 89 ? -31.938 -1.344 50.826 1.00 83.12 89 GLU A O 1
ATOM 701 N N . GLN A 1 90 ? -32.000 -2.828 52.516 1.00 84.00 90 GLN A N 1
ATOM 702 C CA . GLN A 1 90 ? -31.034 -3.747 51.921 1.00 84.00 90 GLN A CA 1
ATOM 703 C C . GLN A 1 90 ? -31.541 -4.306 50.580 1.00 84.00 90 GLN A C 1
ATOM 705 O O . GLN A 1 90 ? -30.808 -4.309 49.591 1.00 84.00 90 GLN A O 1
ATOM 710 N N . GLU A 1 91 ? -32.802 -4.737 50.509 1.00 88.06 91 GLU A N 1
ATOM 711 C CA . GLU A 1 91 ? -33.393 -5.301 49.291 1.00 88.06 91 GLU A CA 1
ATOM 712 C C . GLU A 1 91 ? -33.559 -4.261 48.171 1.00 88.06 91 GLU A C 1
ATOM 714 O O . GLU A 1 91 ? -33.261 -4.549 47.006 1.00 88.06 91 GLU A O 1
ATOM 719 N N . LYS A 1 92 ? -33.921 -3.017 48.515 1.00 92.00 92 LYS A N 1
ATOM 720 C CA . LYS A 1 92 ? -33.904 -1.885 47.572 1.00 92.00 92 LYS A CA 1
ATOM 721 C C . LYS A 1 92 ? -32.508 -1.645 46.998 1.00 92.00 92 LYS A C 1
ATOM 723 O O . LYS A 1 92 ? -32.357 -1.521 45.784 1.00 92.00 92 LYS A O 1
ATOM 728 N N . THR A 1 93 ? -31.487 -1.630 47.852 1.00 90.31 93 THR A N 1
ATOM 729 C CA . THR A 1 93 ? -30.092 -1.414 47.439 1.00 90.31 93 THR A CA 1
ATOM 730 C C . THR A 1 93 ? -29.599 -2.535 46.520 1.00 90.31 93 THR A C 1
ATOM 732 O O . THR A 1 93 ? -29.007 -2.271 45.475 1.00 90.31 93 THR A O 1
ATOM 735 N N . ILE A 1 94 ? -29.915 -3.792 46.846 1.00 92.94 94 ILE A N 1
ATOM 736 C CA . ILE A 1 94 ? -29.598 -4.946 45.993 1.00 92.94 94 ILE A CA 1
ATOM 737 C C . ILE A 1 94 ? -30.297 -4.837 44.633 1.00 92.94 94 ILE A C 1
ATOM 739 O O . ILE A 1 94 ? -29.688 -5.129 43.604 1.00 92.94 94 ILE A O 1
ATOM 743 N N . THR A 1 95 ? -31.565 -4.427 44.611 1.00 94.31 95 THR A N 1
ATOM 744 C CA . THR A 1 95 ? -32.329 -4.273 43.363 1.00 94.31 95 THR A CA 1
ATOM 745 C C . THR A 1 95 ? -31.725 -3.182 42.484 1.00 94.31 95 THR A C 1
ATOM 747 O O . THR A 1 95 ? -31.497 -3.419 41.300 1.00 94.31 95 THR A O 1
ATOM 750 N N . ARG A 1 96 ? -31.331 -2.050 43.078 1.00 95.62 96 ARG A N 1
ATOM 751 C CA . ARG A 1 96 ? -30.616 -0.976 42.379 1.00 95.62 96 ARG A CA 1
ATOM 752 C C . ARG A 1 96 ? -29.314 -1.473 41.746 1.00 95.62 96 ARG A C 1
ATOM 754 O O . ARG A 1 96 ? -29.098 -1.269 40.557 1.00 95.62 96 ARG A O 1
ATOM 761 N N . TYR A 1 97 ? -28.494 -2.218 42.490 1.00 95.81 97 TYR A N 1
ATOM 762 C CA . TYR A 1 97 ? -27.272 -2.806 41.931 1.00 95.81 97 TYR A CA 1
ATOM 763 C C . TYR A 1 97 ? -27.544 -3.812 40.808 1.00 95.81 97 TYR A C 1
ATOM 765 O O . TYR A 1 97 ? -26.774 -3.878 39.852 1.00 95.81 97 TYR A O 1
ATOM 773 N N . LYS A 1 98 ? -28.628 -4.593 40.882 1.00 95.94 98 LYS A N 1
ATOM 774 C CA . LYS A 1 98 ? -29.018 -5.512 39.799 1.00 95.94 98 LYS A CA 1
ATOM 775 C C . LYS A 1 98 ? -29.431 -4.765 38.532 1.00 95.94 98 LYS A C 1
ATOM 777 O O . LYS A 1 98 ? -29.087 -5.205 37.432 1.00 95.94 98 LYS A O 1
ATOM 782 N N . GLU A 1 99 ? -30.158 -3.662 38.672 1.00 97.19 99 GLU A N 1
ATOM 783 C CA . GLU A 1 99 ? -30.527 -2.801 37.548 1.00 97.19 99 GLU A CA 1
ATOM 784 C C . GLU A 1 99 ? -29.291 -2.160 36.917 1.00 97.19 99 GLU A C 1
ATOM 786 O O . GLU A 1 99 ? -29.113 -2.251 35.703 1.00 97.19 99 GLU A O 1
ATOM 791 N N . ASP A 1 100 ? -28.398 -1.594 37.730 1.00 97.12 100 ASP A N 1
ATOM 792 C CA . ASP A 1 100 ? -27.156 -0.975 37.259 1.00 97.12 100 ASP A CA 1
ATOM 793 C C . ASP A 1 100 ? -26.240 -2.003 36.580 1.00 97.12 100 ASP A C 1
ATOM 795 O O . ASP A 1 100 ? -25.699 -1.747 35.505 1.00 97.12 100 ASP A O 1
ATOM 799 N N . PHE A 1 101 ? -26.145 -3.216 37.130 1.00 97.56 101 PHE A N 1
ATOM 800 C CA . PHE A 1 101 ? -25.419 -4.317 36.498 1.00 97.56 101 PHE A CA 1
ATOM 801 C C . PHE A 1 101 ? -26.036 -4.720 35.154 1.00 97.56 101 PHE A C 1
ATOM 803 O O . PHE A 1 101 ? -25.321 -5.010 34.194 1.00 97.56 101 PHE A O 1
ATOM 810 N N . SER A 1 102 ? -27.368 -4.725 35.061 1.00 96.06 102 SER A N 1
ATOM 811 C CA . SER A 1 102 ? -28.071 -5.041 33.815 1.00 96.06 102 SER A CA 1
ATOM 812 C C . SER A 1 102 ? -27.838 -3.969 32.750 1.00 96.06 102 SER A C 1
ATOM 814 O O . SER A 1 102 ? -27.587 -4.317 31.597 1.00 96.06 102 SER A O 1
ATOM 816 N N . LYS A 1 103 ? -27.844 -2.688 33.136 1.00 97.38 103 LYS 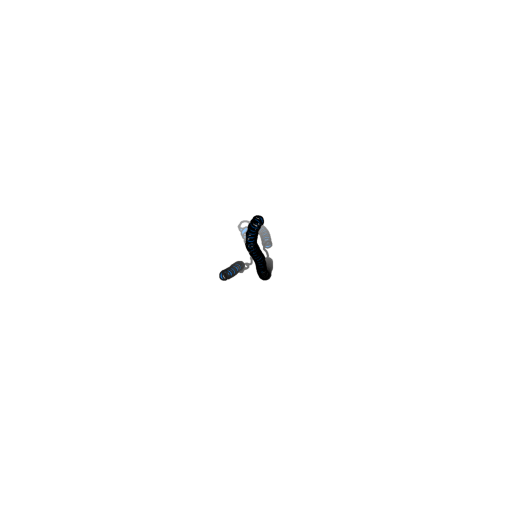A N 1
ATOM 817 C CA . LYS A 1 103 ? -27.512 -1.563 32.249 1.00 97.38 103 LYS A CA 1
ATOM 818 C C . LYS A 1 103 ? -26.069 -1.640 31.762 1.00 97.38 103 LYS A C 1
ATOM 820 O O . LYS A 1 103 ? -25.845 -1.625 30.558 1.00 97.38 103 LYS A O 1
ATOM 825 N N . LEU A 1 104 ? -25.108 -1.820 32.671 1.00 97.94 104 LEU A N 1
ATOM 826 C CA . LEU A 1 104 ? -23.692 -1.943 32.317 1.00 97.94 104 LEU A CA 1
ATOM 827 C C . LEU A 1 104 ? -23.458 -3.111 31.353 1.00 97.94 104 LEU A C 1
ATOM 829 O O . LEU A 1 104 ? -22.747 -2.985 30.361 1.00 97.94 104 LEU A O 1
ATOM 833 N N . LYS A 1 105 ? -24.099 -4.255 31.607 1.00 97.31 105 LYS A N 1
ATOM 834 C CA . LYS A 1 105 ? -24.026 -5.411 30.712 1.00 97.31 105 LYS A CA 1
ATOM 835 C C . LYS A 1 105 ? -24.559 -5.086 29.314 1.00 97.31 105 LYS A C 1
ATOM 837 O O . LYS A 1 105 ? -23.949 -5.500 28.332 1.00 97.31 105 LYS A O 1
ATOM 842 N N . GLN A 1 106 ? -25.688 -4.385 29.217 1.00 97.69 106 GLN A N 1
ATOM 843 C CA . GLN A 1 106 ? -26.256 -3.971 27.932 1.00 97.69 106 GLN A CA 1
ATOM 844 C C . GLN A 1 106 ? -25.340 -2.988 27.201 1.00 97.69 106 GLN A C 1
ATOM 846 O O . GLN A 1 106 ? -25.128 -3.143 26.002 1.00 97.69 106 GLN A O 1
ATOM 851 N N . GLU A 1 107 ? -24.758 -2.030 27.919 1.00 98.00 107 GLU A N 1
ATOM 852 C CA . GLU A 1 107 ? -23.826 -1.053 27.358 1.00 98.00 107 GLU A CA 1
ATOM 853 C C . GLU A 1 107 ? -22.561 -1.726 26.814 1.00 98.00 107 GLU A C 1
ATOM 855 O O . GLU A 1 107 ? -22.182 -1.474 25.671 1.00 98.00 107 GLU A O 1
ATOM 860 N N . ILE A 1 108 ? -21.968 -2.658 27.570 1.00 97.19 108 ILE A N 1
ATOM 861 C CA . ILE A 1 108 ? -20.816 -3.453 27.117 1.00 97.19 108 ILE A CA 1
ATOM 862 C C . ILE A 1 108 ? -21.179 -4.259 25.867 1.00 97.19 108 ILE A C 1
ATOM 864 O O . ILE A 1 108 ? -20.445 -4.231 24.883 1.00 97.19 108 ILE A O 1
ATOM 868 N N . GLN A 1 109 ? -22.326 -4.944 25.864 1.00 96.44 109 GLN A N 1
ATOM 869 C CA . GLN A 1 109 ? -22.765 -5.722 24.700 1.00 96.44 109 GLN A CA 1
ATOM 870 C C . GLN A 1 109 ? -23.038 -4.845 23.474 1.00 96.44 109 GLN A C 1
ATOM 872 O O . GLN A 1 109 ? -22.801 -5.271 22.344 1.00 96.44 109 GLN A O 1
ATOM 877 N N . GLN A 1 110 ? -23.560 -3.636 23.670 1.00 96.88 110 GLN A N 1
ATOM 878 C CA . GLN A 1 110 ? -23.785 -2.688 22.586 1.00 96.88 110 GLN A CA 1
ATOM 879 C C . GLN A 1 110 ? -22.462 -2.129 22.057 1.00 96.88 110 GLN A C 1
ATOM 881 O O . GLN A 1 110 ? -22.301 -2.003 20.846 1.00 96.88 110 GLN A O 1
ATOM 886 N N . MET A 1 111 ? -21.521 -1.801 22.941 1.00 97.75 111 MET A N 1
ATOM 887 C CA . MET A 1 111 ? -20.179 -1.355 22.574 1.00 97.75 111 MET A CA 1
ATOM 888 C C . MET A 1 111 ? -19.448 -2.434 21.775 1.00 97.75 111 MET A C 1
ATOM 890 O O . MET A 1 111 ? -19.041 -2.162 20.657 1.00 97.75 111 MET A O 1
ATOM 894 N N . GLU A 1 112 ? -19.416 -3.677 22.260 1.00 96.69 112 GLU A N 1
ATOM 895 C CA . GLU A 1 112 ? -18.778 -4.797 21.555 1.00 96.69 112 GLU A CA 1
ATOM 896 C C . GLU A 1 112 ? -19.361 -4.995 20.147 1.00 96.69 112 GLU A C 1
ATOM 898 O O . GLU A 1 112 ? -18.624 -5.184 19.182 1.00 96.69 112 GLU A O 1
ATOM 903 N N . ARG A 1 113 ? -20.690 -4.904 19.996 1.00 96.56 113 ARG A N 1
ATOM 904 C CA . ARG A 1 113 ? -21.333 -4.983 18.675 1.00 96.56 113 ARG A CA 1
ATOM 905 C C . ARG A 1 113 ? -20.908 -3.839 17.760 1.00 96.56 113 ARG A C 1
ATOM 907 O O . ARG A 1 113 ? -20.584 -4.102 16.606 1.00 96.56 113 ARG A O 1
ATOM 914 N N . ARG A 1 114 ? -20.890 -2.605 18.272 1.00 97.94 114 ARG A N 1
ATOM 915 C CA . ARG A 1 114 ? -20.456 -1.426 17.509 1.00 97.94 114 ARG A CA 1
ATOM 916 C C . ARG A 1 114 ? -19.002 -1.552 17.071 1.00 97.94 114 ARG A C 1
ATOM 918 O O . ARG A 1 114 ? -18.730 -1.376 15.891 1.00 97.94 114 ARG A O 1
ATOM 925 N N . ASP A 1 115 ? -18.106 -1.942 17.970 1.00 97.19 115 ASP A N 1
ATOM 926 C CA . ASP A 1 115 ? -16.680 -2.097 17.671 1.00 97.19 115 ASP A CA 1
ATOM 927 C C . ASP A 1 115 ? -16.451 -3.177 16.602 1.00 97.19 115 ASP A C 1
ATOM 929 O O . ASP A 1 115 ? -15.664 -3.002 15.670 1.00 97.19 115 ASP A O 1
ATOM 933 N N . VAL A 1 116 ? -17.178 -4.298 16.686 1.00 97.25 116 VAL A N 1
ATOM 934 C CA . VAL A 1 116 ? -17.111 -5.362 15.673 1.00 97.25 116 VAL A CA 1
ATOM 935 C C . VAL A 1 116 ? -17.627 -4.874 14.318 1.00 97.25 116 VAL A C 1
ATOM 937 O O . VAL A 1 116 ? -17.029 -5.190 13.287 1.00 97.25 116 VAL A O 1
ATOM 940 N N . GLU A 1 117 ? -18.720 -4.114 14.293 1.00 97.44 117 GLU A N 1
ATOM 941 C CA . GLU A 1 117 ? -19.265 -3.528 13.065 1.00 97.44 117 GLU A CA 1
ATOM 942 C C . GLU A 1 117 ? -18.317 -2.485 12.458 1.00 97.44 117 GLU A C 1
ATOM 944 O O . GLU A 1 117 ? -18.070 -2.504 11.249 1.00 97.44 117 GLU A O 1
ATOM 949 N N . GLU A 1 118 ? -17.712 -1.633 13.280 1.00 97.75 118 GLU A N 1
ATOM 950 C CA . GLU A 1 118 ? -16.727 -0.641 12.853 1.00 97.75 118 GLU A CA 1
ATOM 951 C C . GLU A 1 118 ? -15.489 -1.314 12.249 1.00 97.75 118 GLU A C 1
ATOM 953 O O . GLU A 1 118 ? -15.101 -1.025 11.116 1.00 97.75 118 GLU A O 1
ATOM 958 N N . VAL A 1 119 ? -14.912 -2.303 12.937 1.00 97.88 119 VAL A N 1
ATOM 959 C CA . VAL A 1 119 ? -13.765 -3.055 12.408 1.00 97.88 119 VAL A CA 1
ATOM 960 C C . VAL A 1 119 ? -14.138 -3.793 11.123 1.00 97.88 119 VAL A C 1
ATOM 962 O O . VAL A 1 119 ? -13.346 -3.827 10.178 1.00 97.88 119 VAL A O 1
ATOM 965 N N . LYS A 1 120 ? -15.337 -4.380 11.046 1.00 97.88 120 LYS A N 1
ATOM 966 C CA . LYS A 1 120 ? -15.798 -5.080 9.842 1.00 97.88 120 LYS A CA 1
ATOM 967 C C . LYS A 1 120 ? -15.925 -4.127 8.654 1.00 97.88 120 LYS A C 1
ATOM 969 O O . LYS A 1 120 ? -15.400 -4.434 7.584 1.00 97.88 120 LYS A O 1
ATOM 974 N N . THR A 1 121 ? -16.569 -2.979 8.843 1.00 98.12 121 THR A N 1
ATOM 975 C CA . THR A 1 121 ? -16.748 -1.971 7.786 1.00 98.12 121 THR A CA 1
ATOM 976 C C . THR A 1 121 ? -15.412 -1.382 7.334 1.00 98.12 121 THR A C 1
ATOM 978 O O . THR A 1 121 ? -15.166 -1.281 6.130 1.00 98.12 121 THR A O 1
ATOM 981 N N . ALA A 1 122 ? -14.495 -1.094 8.262 1.00 97.44 122 ALA A N 1
ATOM 982 C CA . ALA A 1 122 ? -13.135 -0.670 7.935 1.00 97.44 122 ALA A CA 1
ATOM 983 C C . ALA A 1 122 ? -12.384 -1.738 7.120 1.00 97.44 122 ALA A C 1
ATOM 985 O O . ALA A 1 122 ? -11.726 -1.425 6.129 1.00 97.44 122 ALA A O 1
ATOM 986 N N . ASN A 1 123 ? -12.517 -3.015 7.484 1.00 97.88 123 ASN A N 1
ATOM 987 C CA . ASN A 1 123 ? -11.871 -4.121 6.776 1.00 97.88 123 ASN A CA 1
ATOM 988 C C . ASN A 1 123 ? -12.436 -4.311 5.355 1.00 97.88 123 ASN A C 1
ATOM 990 O O . ASN A 1 123 ? -11.677 -4.513 4.408 1.00 97.88 123 ASN A O 1
ATOM 994 N N . GLU A 1 124 ? -13.756 -4.212 5.182 1.00 97.94 124 GLU A N 1
ATOM 995 C CA . GLU A 1 124 ? -14.409 -4.244 3.864 1.00 97.94 124 GLU A CA 1
ATOM 996 C C . GLU A 1 124 ? -13.963 -3.071 2.983 1.00 97.94 124 GLU A C 1
ATOM 998 O O . GLU A 1 124 ? -13.617 -3.274 1.816 1.00 97.94 124 GLU A O 1
ATOM 1003 N N . ARG A 1 125 ? -13.872 -1.867 3.556 1.00 98.25 125 ARG A N 1
ATOM 1004 C CA . ARG A 1 125 ? -13.350 -0.684 2.867 1.00 98.25 125 ARG A CA 1
ATOM 1005 C C . ARG A 1 125 ? -11.897 -0.872 2.426 1.00 98.25 125 ARG A C 1
ATOM 1007 O O . ARG A 1 125 ? -11.594 -0.664 1.254 1.00 98.25 125 ARG A O 1
ATOM 1014 N N . LEU A 1 126 ? -11.014 -1.311 3.325 1.00 98.31 126 LEU A N 1
ATOM 1015 C CA . LEU A 1 126 ? -9.602 -1.552 3.005 1.00 98.31 126 LEU A CA 1
ATOM 1016 C C . LEU A 1 126 ? -9.439 -2.619 1.917 1.00 98.31 126 LEU A C 1
ATOM 1018 O O . LEU A 1 126 ? -8.628 -2.459 1.009 1.00 98.31 126 LEU A O 1
ATOM 1022 N N . LYS A 1 127 ? -10.241 -3.689 1.948 1.00 97.94 127 LYS A N 1
ATOM 1023 C CA . LYS A 1 127 ? -10.256 -4.697 0.875 1.00 97.94 127 LYS A CA 1
ATOM 1024 C C . LYS A 1 127 ? -10.661 -4.101 -0.472 1.00 97.94 127 LYS A C 1
ATOM 1026 O O . LYS A 1 127 ? -10.037 -4.424 -1.482 1.00 97.94 127 LYS A O 1
ATOM 1031 N N . ALA A 1 128 ? -11.672 -3.234 -0.497 1.00 98.19 128 ALA A N 1
ATOM 1032 C CA . ALA A 1 128 ? -12.090 -2.554 -1.719 1.00 98.19 128 ALA A CA 1
ATOM 1033 C C . ALA A 1 128 ? -10.990 -1.621 -2.258 1.00 98.19 128 ALA A C 1
ATOM 1035 O O . ALA A 1 128 ? -10.718 -1.618 -3.460 1.00 98.19 128 ALA A O 1
ATOM 1036 N N . GLU A 1 129 ? -10.316 -0.875 -1.379 1.00 98.38 129 GLU A N 1
ATOM 1037 C CA . GLU A 1 129 ? -9.185 -0.014 -1.743 1.00 98.38 129 GLU A CA 1
ATOM 1038 C C . GLU A 1 129 ? -8.000 -0.827 -2.296 1.00 98.38 129 GLU A C 1
ATOM 1040 O O . GLU A 1 129 ? -7.431 -0.457 -3.324 1.00 98.38 129 GLU A O 1
ATOM 1045 N N . ILE A 1 130 ? -7.682 -1.980 -1.696 1.00 98.50 130 ILE A N 1
ATOM 1046 C CA . ILE A 1 130 ? -6.642 -2.899 -2.188 1.00 98.50 130 ILE A CA 1
ATOM 1047 C C . ILE A 1 130 ? -6.971 -3.416 -3.592 1.00 98.50 130 ILE A C 1
ATOM 1049 O O . ILE A 1 130 ? -6.112 -3.387 -4.475 1.00 98.50 130 ILE A O 1
ATOM 1053 N N . GLU A 1 131 ? -8.198 -3.883 -3.832 1.00 98.12 131 GLU A N 1
ATOM 1054 C CA . GLU A 1 131 ? -8.576 -4.379 -5.161 1.00 98.12 131 GLU A CA 1
ATOM 1055 C C . GLU A 1 131 ? -8.587 -3.255 -6.208 1.00 98.12 131 GLU A C 1
ATOM 1057 O O . GLU A 1 131 ? -8.168 -3.476 -7.348 1.00 98.12 131 GLU A O 1
ATOM 1062 N N . LYS A 1 132 ? -8.956 -2.025 -5.821 1.00 98.19 132 LYS A N 1
ATOM 1063 C CA . LYS A 1 132 ? -8.826 -0.845 -6.686 1.00 98.19 132 LYS A CA 1
ATOM 1064 C C . LYS A 1 132 ? -7.363 -0.571 -7.047 1.00 98.19 132 LYS A C 1
ATOM 1066 O O . LYS A 1 132 ? -7.052 -0.472 -8.231 1.00 98.19 132 LYS A O 1
ATOM 1071 N N . LEU A 1 133 ? -6.464 -0.507 -6.061 1.00 98.19 133 LEU A N 1
ATOM 1072 C CA . LEU A 1 133 ? -5.030 -0.273 -6.285 1.00 98.19 133 LEU A CA 1
ATOM 1073 C C . LEU A 1 133 ? -4.406 -1.351 -7.173 1.00 98.19 133 LEU A C 1
ATOM 1075 O O . LEU A 1 133 ? -3.662 -1.051 -8.102 1.00 98.19 133 LEU A O 1
ATOM 1079 N N . LYS A 1 134 ? -4.755 -2.614 -6.939 1.00 97.88 134 LYS A N 1
ATOM 1080 C CA . LYS A 1 134 ? -4.299 -3.750 -7.745 1.00 97.88 134 LYS A CA 1
ATOM 1081 C C . LYS A 1 134 ? -4.768 -3.662 -9.197 1.00 97.88 134 LYS A C 1
ATOM 1083 O O . LYS A 1 134 ? -4.019 -4.038 -10.099 1.00 97.88 134 LYS A O 1
ATOM 1088 N N . LYS A 1 135 ? -5.994 -3.183 -9.437 1.00 97.75 135 LYS A N 1
ATOM 1089 C CA . LYS A 1 135 ? -6.504 -2.937 -10.791 1.00 97.75 135 LYS A CA 1
ATOM 1090 C C . LYS A 1 135 ? -5.722 -1.813 -11.472 1.00 97.75 135 LYS A C 1
ATOM 1092 O O . LYS A 1 135 ? -5.209 -2.040 -12.563 1.00 97.75 135 LYS A O 1
ATOM 1097 N N . THR A 1 136 ? -5.556 -0.669 -10.808 1.00 98.12 136 THR A N 1
ATOM 1098 C CA . THR A 1 136 ? -4.770 0.459 -11.333 1.00 98.12 136 THR A CA 1
ATOM 1099 C C . THR A 1 136 ? -3.335 0.045 -11.651 1.00 98.12 136 THR A C 1
ATOM 1101 O O . THR A 1 136 ? -2.861 0.296 -12.752 1.00 98.12 136 THR A O 1
ATOM 1104 N N . LEU A 1 137 ? -2.671 -0.681 -10.750 1.00 97.94 137 LEU A N 1
ATOM 1105 C CA . LEU A 1 137 ? -1.304 -1.155 -10.968 1.00 97.94 137 LEU A CA 1
ATOM 1106 C C . LEU A 1 137 ? -1.196 -2.066 -12.197 1.00 97.94 137 LEU A C 1
ATOM 1108 O O . LEU A 1 137 ? -0.246 -1.961 -12.966 1.00 97.94 137 LEU A O 1
ATOM 1112 N N . ARG A 1 138 ? -2.166 -2.965 -12.406 1.00 97.62 138 ARG A N 1
ATOM 1113 C CA . ARG A 1 138 ? -2.193 -3.817 -13.605 1.00 97.62 138 ARG A CA 1
ATOM 1114 C C . ARG A 1 138 ? -2.382 -2.998 -14.877 1.00 97.62 138 ARG A C 1
ATOM 1116 O O . ARG A 1 138 ? -1.722 -3.282 -15.869 1.00 97.62 138 ARG A O 1
ATOM 1123 N N . GLU A 1 139 ? -3.268 -2.008 -14.854 1.00 97.81 139 GLU A N 1
ATOM 1124 C CA . GLU A 1 139 ? -3.497 -1.113 -15.992 1.00 97.81 139 GLU A CA 1
ATOM 1125 C C . GLU A 1 139 ? -2.239 -0.302 -16.327 1.00 97.81 139 GLU A C 1
ATOM 1127 O O . GLU A 1 139 ? -1.858 -0.219 -17.495 1.00 97.81 139 GLU A O 1
ATOM 1132 N N . GLU A 1 140 ? -1.555 0.237 -15.316 1.00 97.94 140 GLU A N 1
ATOM 1133 C CA . GLU A 1 140 ? -0.293 0.960 -15.490 1.00 97.94 140 GLU A CA 1
ATOM 1134 C C . GLU A 1 140 ? 0.837 0.055 -15.977 1.00 97.94 140 GLU A C 1
ATOM 1136 O O . GLU A 1 140 ? 1.576 0.448 -16.877 1.00 97.94 140 GLU A O 1
ATOM 1141 N N . LEU A 1 141 ? 0.942 -1.172 -15.463 1.00 97.62 141 LEU A N 1
ATOM 1142 C CA . LEU A 1 141 ? 1.932 -2.144 -15.922 1.00 97.62 141 LEU A CA 1
ATOM 1143 C C . LEU A 1 141 ? 1.713 -2.511 -17.392 1.00 97.62 141 LEU A C 1
ATOM 1145 O O . LEU A 1 141 ? 2.663 -2.501 -18.170 1.00 97.62 141 LEU A O 1
ATOM 1149 N N . VAL A 1 142 ? 0.467 -2.781 -17.795 1.00 97.31 142 VAL A N 1
ATOM 1150 C CA . VAL A 1 142 ? 0.132 -3.073 -19.198 1.00 97.31 142 VAL A CA 1
ATOM 1151 C C . VAL A 1 142 ? 0.425 -1.865 -20.088 1.00 97.31 142 VAL A C 1
ATOM 1153 O O . VAL A 1 142 ? 1.002 -2.022 -21.164 1.00 97.31 142 VAL A O 1
ATOM 1156 N N . ARG A 1 143 ? 0.079 -0.652 -19.642 1.00 97.31 143 ARG A N 1
ATOM 1157 C CA . ARG A 1 143 ? 0.369 0.587 -20.376 1.00 97.31 143 ARG A CA 1
ATOM 1158 C C . ARG A 1 143 ? 1.873 0.819 -20.524 1.00 97.31 143 ARG A C 1
ATOM 1160 O O . ARG A 1 143 ? 2.330 1.105 -21.625 1.00 97.31 143 ARG A O 1
ATOM 1167 N N . SER A 1 144 ? 2.634 0.671 -19.442 1.00 96.44 144 SER A N 1
ATOM 1168 C CA . SER A 1 144 ? 4.091 0.820 -19.438 1.00 96.44 144 SER A CA 1
ATOM 1169 C C . SER A 1 144 ? 4.752 -0.224 -20.338 1.00 96.44 144 SER A C 1
ATOM 1171 O O . SER A 1 144 ? 5.580 0.126 -21.171 1.00 96.44 144 SER A O 1
ATOM 1173 N N . GLN A 1 145 ? 4.316 -1.484 -20.268 1.00 96.56 145 GLN A N 1
ATOM 1174 C CA . GLN A 1 145 ? 4.811 -2.550 -21.137 1.00 96.56 145 GLN A CA 1
ATOM 1175 C C . GLN A 1 145 ? 4.522 -2.274 -22.621 1.00 96.56 145 GLN A C 1
ATOM 1177 O O . GLN A 1 145 ? 5.381 -2.514 -23.471 1.00 96.56 145 GLN A O 1
ATOM 1182 N N . ALA A 1 146 ? 3.327 -1.773 -22.947 1.00 95.25 146 ALA A N 1
ATOM 1183 C CA . ALA A 1 146 ? 2.989 -1.370 -24.309 1.00 95.25 146 ALA A CA 1
ATOM 1184 C C . ALA A 1 146 ? 3.862 -0.198 -24.787 1.00 95.25 146 ALA A C 1
ATOM 1186 O O . ALA A 1 146 ? 4.321 -0.227 -25.927 1.00 95.25 146 ALA A O 1
ATOM 1187 N N . GLY A 1 147 ? 4.136 0.771 -23.905 1.00 95.81 147 GLY A N 1
ATOM 1188 C CA . GLY A 1 147 ? 5.070 1.873 -24.151 1.00 95.81 147 GLY A CA 1
ATOM 1189 C C . GLY A 1 147 ? 6.471 1.367 -24.480 1.00 95.81 147 GLY A C 1
ATOM 1190 O O . GLY A 1 147 ? 6.952 1.594 -25.581 1.00 95.81 147 GLY A O 1
ATOM 1191 N N . VAL A 1 148 ? 7.059 0.544 -23.608 1.00 96.94 148 VAL A N 1
ATOM 1192 C CA . VAL A 1 148 ? 8.396 -0.038 -23.827 1.00 96.94 148 VAL A CA 1
ATOM 1193 C C . VAL A 1 148 ? 8.463 -0.831 -25.136 1.00 96.94 148 VAL A C 1
ATOM 1195 O O . VAL A 1 148 ? 9.442 -0.746 -25.873 1.00 96.94 148 VAL A O 1
ATOM 1198 N N . ARG A 1 149 ? 7.422 -1.606 -25.469 1.00 95.94 149 ARG A N 1
ATOM 1199 C CA . ARG A 1 149 ? 7.386 -2.345 -26.740 1.00 95.94 149 ARG A CA 1
ATOM 1200 C C . ARG A 1 149 ? 7.341 -1.405 -27.947 1.00 95.94 149 ARG A C 1
ATOM 1202 O O . ARG A 1 149 ? 7.964 -1.714 -28.961 1.00 95.94 149 ARG A O 1
ATOM 1209 N N . LEU A 1 150 ? 6.583 -0.313 -27.869 1.00 96.19 150 LEU A N 1
ATOM 1210 C CA . LEU A 1 150 ? 6.544 0.700 -28.921 1.00 96.19 150 LEU A CA 1
ATOM 1211 C C . LEU A 1 150 ? 7.910 1.370 -29.071 1.00 96.19 150 LEU A C 1
ATOM 1213 O O . LEU A 1 150 ? 8.412 1.418 -30.189 1.00 96.19 150 LEU A O 1
ATOM 1217 N N . ASP A 1 151 ? 8.528 1.783 -27.966 1.00 96.56 151 ASP A N 1
ATOM 1218 C CA . ASP A 1 151 ? 9.845 2.426 -27.953 1.00 96.56 151 ASP A CA 1
ATOM 1219 C C . ASP A 1 151 ? 10.892 1.542 -28.638 1.00 96.56 151 ASP A C 1
ATOM 1221 O O . ASP A 1 151 ? 11.559 1.975 -29.574 1.00 96.56 151 ASP A O 1
ATOM 1225 N N . LEU A 1 152 ? 10.948 0.254 -28.280 1.00 96.31 152 LEU A N 1
ATOM 1226 C CA . LEU A 1 152 ? 11.858 -0.707 -28.914 1.00 96.31 152 LEU A CA 1
ATOM 1227 C C . LEU A 1 152 ? 11.58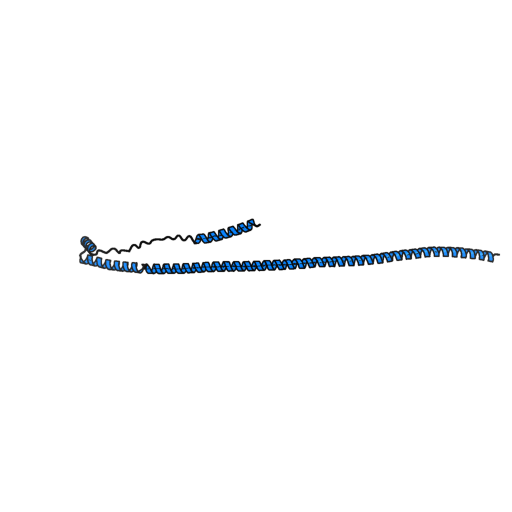6 -0.891 -30.411 1.00 96.31 152 LEU A C 1
ATOM 1229 O O . LEU A 1 152 ? 12.517 -1.068 -31.196 1.00 96.31 152 LEU A O 1
ATOM 1233 N N . ASN A 1 153 ? 10.318 -0.883 -30.824 1.00 95.75 153 ASN A N 1
ATOM 1234 C CA . ASN A 1 153 ? 9.970 -0.998 -32.238 1.00 95.75 153 ASN A CA 1
ATOM 1235 C C . ASN A 1 153 ? 10.375 0.255 -33.023 1.00 95.75 153 ASN A C 1
ATOM 1237 O O . ASN A 1 153 ? 10.860 0.125 -34.148 1.00 95.75 153 ASN A O 1
ATOM 1241 N N . LEU A 1 154 ? 10.196 1.442 -32.440 1.00 96.19 154 LEU A N 1
ATOM 1242 C CA . LEU A 1 154 ? 10.614 2.707 -33.039 1.00 96.19 154 LEU A CA 1
ATOM 1243 C C . LEU A 1 154 ? 12.140 2.791 -33.129 1.00 96.19 154 LEU A C 1
ATOM 1245 O O . LEU A 1 154 ? 12.657 3.088 -34.202 1.00 96.19 154 LEU A O 1
ATOM 1249 N N . ASP A 1 155 ? 12.861 2.432 -32.066 1.00 95.88 155 ASP A N 1
ATOM 1250 C CA . ASP A 1 155 ? 14.326 2.392 -32.070 1.00 95.88 155 ASP A CA 1
ATOM 1251 C C . ASP A 1 155 ? 14.869 1.370 -33.070 1.00 95.88 155 ASP A C 1
ATOM 1253 O O . ASP A 1 155 ? 15.815 1.660 -33.799 1.00 95.88 155 ASP A O 1
ATOM 1257 N N . LYS A 1 156 ? 14.244 0.191 -33.185 1.00 96.75 156 LYS A N 1
ATOM 1258 C CA . LYS A 1 156 ? 14.615 -0.793 -34.211 1.00 96.75 156 LYS A CA 1
ATOM 1259 C C . LYS A 1 156 ? 14.403 -0.245 -35.624 1.00 96.75 156 LYS A C 1
ATOM 1261 O O . LYS A 1 156 ? 15.221 -0.514 -36.504 1.00 96.75 156 LYS A O 1
ATOM 1266 N N . GLY A 1 157 ? 13.316 0.497 -35.841 1.00 95.38 157 GLY A N 1
ATOM 1267 C CA . GLY A 1 157 ? 13.059 1.205 -37.094 1.00 95.38 157 GLY A CA 1
ATOM 1268 C C . GLY A 1 157 ? 14.151 2.231 -37.388 1.00 95.38 157 GLY A C 1
ATOM 1269 O O . GLY A 1 157 ? 14.785 2.156 -38.435 1.00 95.38 157 GLY A O 1
ATOM 1270 N N . ARG A 1 158 ? 14.447 3.100 -36.417 1.00 96.06 158 ARG A N 1
ATOM 1271 C CA . ARG A 1 158 ? 15.480 4.135 -36.524 1.00 96.06 158 ARG A CA 1
ATOM 1272 C C . ARG A 1 158 ? 16.863 3.554 -36.815 1.00 96.06 158 ARG A C 1
ATOM 1274 O O . ARG A 1 158 ? 17.513 3.999 -37.751 1.00 96.06 158 ARG A O 1
ATOM 1281 N N . ILE A 1 159 ? 17.286 2.523 -36.081 1.00 95.56 159 ILE A N 1
ATOM 1282 C CA . ILE A 1 159 ? 18.574 1.847 -36.307 1.00 95.56 159 ILE A CA 1
ATOM 1283 C C . ILE A 1 159 ? 18.641 1.276 -37.724 1.00 95.56 159 ILE A C 1
ATOM 1285 O O . ILE A 1 159 ? 19.672 1.381 -38.386 1.00 95.56 159 ILE A O 1
ATOM 1289 N N . ARG A 1 160 ? 17.555 0.666 -38.214 1.00 95.81 160 ARG A N 1
ATOM 1290 C CA . ARG A 1 160 ? 17.513 0.131 -39.579 1.00 95.81 160 ARG A CA 1
ATOM 1291 C C . ARG A 1 160 ? 17.651 1.245 -40.612 1.00 95.81 160 ARG A C 1
ATOM 1293 O O . ARG A 1 160 ? 18.411 1.076 -41.560 1.00 95.81 160 ARG A O 1
ATOM 1300 N N . ASP A 1 161 ? 16.943 2.351 -40.430 1.00 95.62 161 ASP A N 1
ATOM 1301 C CA . ASP A 1 161 ? 16.967 3.465 -41.375 1.00 95.62 161 ASP A CA 1
ATOM 1302 C C . ASP A 1 161 ? 18.349 4.150 -41.381 1.00 95.62 161 ASP A C 1
ATOM 1304 O O . ASP A 1 161 ? 18.910 4.375 -42.453 1.00 95.62 161 ASP A O 1
ATOM 1308 N N . GLU A 1 162 ? 18.968 4.345 -40.210 1.00 96.12 162 GLU A N 1
ATOM 1309 C CA . GLU A 1 162 ? 20.362 4.804 -40.073 1.00 96.12 162 GLU A CA 1
ATOM 1310 C C . GLU A 1 162 ? 21.354 3.830 -40.733 1.00 96.12 162 GLU A C 1
ATOM 1312 O O . GLU A 1 162 ? 22.285 4.252 -41.419 1.00 96.12 162 GLU A O 1
ATOM 1317 N N . THR A 1 163 ? 21.139 2.518 -40.588 1.00 95.56 163 THR A N 1
ATOM 1318 C CA . THR A 1 163 ? 21.983 1.492 -41.226 1.00 95.56 163 THR A CA 1
ATOM 1319 C C . THR A 1 163 ? 21.868 1.545 -42.751 1.00 95.56 163 THR A C 1
ATOM 1321 O O . THR A 1 163 ? 22.878 1.450 -43.448 1.00 95.56 163 THR A O 1
ATOM 1324 N N . ILE A 1 164 ? 20.655 1.716 -43.289 1.00 95.94 164 ILE A N 1
ATOM 1325 C CA . ILE A 1 164 ? 20.425 1.866 -44.734 1.00 95.94 164 ILE A CA 1
ATOM 1326 C C . ILE A 1 164 ? 21.105 3.140 -45.241 1.00 95.94 164 ILE A C 1
ATOM 1328 O O . ILE A 1 164 ? 21.763 3.112 -46.280 1.00 95.94 164 ILE A O 1
ATOM 1332 N N . GLU A 1 165 ? 20.995 4.247 -44.506 1.00 97.00 165 GLU A N 1
ATOM 1333 C CA . GLU A 1 165 ? 21.658 5.496 -44.871 1.00 97.00 165 GLU A CA 1
ATOM 1334 C C . GLU A 1 165 ? 23.184 5.336 -44.913 1.00 97.00 165 GLU A C 1
ATOM 1336 O O . GLU A 1 165 ? 23.823 5.739 -45.888 1.00 97.00 165 GLU A O 1
ATOM 1341 N N . GLN A 1 166 ? 23.774 4.705 -43.896 1.00 95.69 166 GLN A N 1
ATOM 1342 C CA . GLN A 1 166 ? 25.206 4.405 -43.873 1.00 95.69 166 GLN A CA 1
ATOM 1343 C C . GLN A 1 166 ? 25.614 3.505 -45.039 1.00 95.69 166 GLN A C 1
ATOM 1345 O O . GLN A 1 166 ? 26.620 3.777 -45.693 1.00 95.69 166 GLN A O 1
ATOM 1350 N N . HIS A 1 167 ? 24.822 2.478 -45.348 1.00 95.75 167 HIS A N 1
ATOM 1351 C CA . HIS A 1 167 ? 25.089 1.599 -46.480 1.00 95.75 167 HIS A CA 1
ATOM 1352 C C . HIS A 1 167 ? 25.066 2.358 -47.813 1.00 95.75 167 HIS A C 1
ATOM 1354 O O . HIS A 1 167 ? 25.976 2.200 -48.622 1.00 95.75 167 HIS A O 1
ATOM 1360 N N . ASN A 1 168 ? 24.094 3.251 -48.011 1.00 95.81 168 ASN A N 1
ATOM 1361 C CA . ASN A 1 168 ? 24.018 4.092 -49.206 1.00 95.81 168 ASN A CA 1
ATOM 1362 C C . ASN A 1 168 ? 25.221 5.042 -49.314 1.00 95.81 168 ASN A C 1
ATOM 1364 O O . ASN A 1 168 ? 25.769 5.225 -50.399 1.00 95.81 168 ASN A O 1
ATOM 1368 N N . ARG A 1 169 ? 25.664 5.637 -48.198 1.00 95.75 169 ARG A N 1
ATOM 1369 C CA . ARG A 1 169 ? 26.864 6.492 -48.166 1.00 95.75 169 ARG A CA 1
ATOM 1370 C C . ARG A 1 169 ? 28.135 5.708 -48.501 1.00 95.75 169 ARG A C 1
ATOM 1372 O O . ARG A 1 169 ? 29.007 6.244 -49.186 1.00 95.75 169 ARG A O 1
ATOM 1379 N N . LEU A 1 170 ? 28.231 4.458 -48.044 1.00 95.94 170 LEU A N 1
ATOM 1380 C CA . LEU A 1 170 ? 29.338 3.564 -48.386 1.00 95.94 170 LEU A CA 1
ATOM 1381 C C . LEU A 1 170 ? 29.319 3.220 -49.875 1.00 95.94 170 LEU A C 1
ATOM 1383 O O . LEU A 1 170 ? 30.315 3.469 -50.540 1.00 95.94 170 LEU A O 1
ATOM 1387 N N . GLN A 1 171 ? 28.178 2.792 -50.423 1.00 96.75 171 GLN A N 1
ATOM 1388 C CA . GLN A 1 171 ? 28.047 2.495 -51.856 1.00 96.75 171 GLN A CA 1
ATOM 1389 C C . GLN A 1 171 ? 28.412 3.696 -52.737 1.00 96.75 171 GLN A C 1
ATOM 1391 O O . GLN A 1 171 ? 29.197 3.566 -53.666 1.00 96.75 171 GLN A O 1
ATOM 1396 N N . GLN A 1 172 ? 27.922 4.894 -52.403 1.00 96.00 172 GLN A N 1
ATOM 1397 C CA . GLN A 1 172 ? 28.296 6.115 -53.126 1.00 96.00 172 GLN A CA 1
ATOM 1398 C C . GLN A 1 172 ? 29.800 6.410 -53.064 1.00 96.00 172 GLN A C 1
ATOM 1400 O O . GLN A 1 172 ? 30.347 7.021 -53.981 1.00 96.00 172 GLN A O 1
ATOM 1405 N N . THR A 1 173 ? 30.462 6.046 -51.966 1.00 96.25 173 THR A N 1
ATOM 1406 C CA . THR A 1 173 ? 31.912 6.214 -51.818 1.00 96.25 173 THR A CA 1
ATOM 1407 C C . THR A 1 173 ? 32.663 5.160 -52.628 1.00 96.25 173 THR A C 1
ATOM 1409 O O . THR A 1 173 ? 33.604 5.518 -53.332 1.00 96.25 173 THR A O 1
ATOM 1412 N N . ASP A 1 174 ? 32.210 3.907 -52.611 1.00 96.44 174 ASP A N 1
ATOM 1413 C CA . ASP A 1 174 ? 32.769 2.823 -53.424 1.00 96.44 174 ASP A CA 1
ATOM 1414 C C . ASP A 1 174 ? 32.654 3.141 -54.924 1.00 96.44 174 ASP A C 1
ATOM 1416 O O . ASP A 1 174 ? 33.641 3.051 -55.655 1.00 96.44 174 ASP A O 1
ATOM 1420 N N . ASP A 1 175 ? 31.495 3.636 -55.373 1.00 96.81 175 ASP A N 1
ATOM 1421 C CA . ASP A 1 175 ? 31.275 4.067 -56.758 1.00 96.81 175 ASP A CA 1
ATOM 1422 C C . ASP A 1 175 ? 32.215 5.215 -57.158 1.00 96.81 175 ASP A C 1
ATOM 1424 O O . ASP A 1 175 ? 32.710 5.270 -58.287 1.00 96.81 175 ASP A O 1
ATOM 1428 N N . LYS A 1 176 ? 32.484 6.162 -56.250 1.00 97.19 176 LYS A N 1
ATOM 1429 C CA . LYS A 1 176 ? 33.454 7.241 -56.502 1.00 97.19 176 LYS A CA 1
ATOM 1430 C C . LYS A 1 176 ? 34.867 6.694 -56.657 1.00 97.19 176 LYS A C 1
ATOM 1432 O O . LYS A 1 176 ? 35.550 7.092 -57.597 1.00 97.19 176 LYS A O 1
ATOM 1437 N N . ILE A 1 177 ? 35.279 5.770 -55.789 1.00 96.62 177 ILE A N 1
ATOM 1438 C CA . ILE A 1 177 ? 36.597 5.126 -55.862 1.00 96.62 177 ILE A CA 1
ATOM 1439 C C . ILE A 1 177 ? 36.748 4.376 -57.190 1.00 96.62 177 ILE A C 1
ATOM 1441 O O . ILE A 1 177 ? 37.753 4.548 -57.878 1.00 96.62 177 ILE A O 1
ATOM 1445 N N . GLU A 1 178 ? 35.743 3.604 -57.604 1.00 96.31 178 GLU A N 1
ATOM 1446 C CA . GLU A 1 178 ? 35.767 2.885 -58.883 1.00 96.31 178 GLU A CA 1
ATOM 1447 C C . GLU A 1 178 ? 35.888 3.853 -60.074 1.00 96.31 178 GLU A C 1
ATOM 1449 O O . GLU A 1 178 ? 36.705 3.654 -60.978 1.0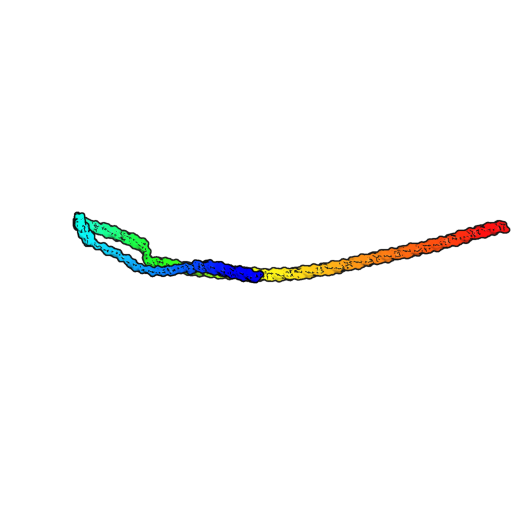0 96.31 178 GLU A O 1
ATOM 1454 N N . ASN A 1 179 ? 35.145 4.964 -60.053 1.00 96.56 179 ASN A N 1
ATOM 1455 C CA . ASN A 1 179 ? 35.251 6.003 -61.079 1.00 96.56 179 ASN A CA 1
ATOM 1456 C C . ASN A 1 179 ? 36.640 6.670 -61.110 1.00 96.56 179 ASN A C 1
ATOM 1458 O O . ASN A 1 179 ? 37.171 6.942 -62.195 1.00 96.56 179 ASN A O 1
ATOM 1462 N N . GLU A 1 180 ? 37.250 6.924 -59.950 1.00 96.38 180 GLU A N 1
ATOM 1463 C CA . GLU A 1 180 ? 38.617 7.446 -59.855 1.00 96.38 180 GLU A CA 1
ATOM 1464 C C . GLU A 1 180 ? 39.636 6.445 -60.417 1.00 96.38 180 GLU A C 1
ATOM 1466 O O . GLU A 1 180 ? 40.487 6.832 -61.221 1.00 96.38 180 GLU A O 1
ATOM 1471 N N . ILE A 1 181 ? 39.505 5.151 -60.106 1.00 96.31 181 ILE A N 1
ATOM 1472 C CA . ILE A 1 181 ? 40.362 4.085 -60.650 1.00 96.31 181 ILE A CA 1
ATOM 1473 C C . ILE A 1 181 ? 40.261 4.031 -62.178 1.00 96.31 181 ILE A C 1
ATOM 1475 O O . ILE A 1 181 ? 41.282 4.001 -62.872 1.00 96.31 181 ILE A O 1
ATOM 1479 N N . GLN A 1 182 ? 39.046 4.061 -62.730 1.00 95.81 182 GLN A N 1
ATOM 1480 C CA . GLN A 1 182 ? 38.848 4.077 -64.180 1.00 95.81 182 GLN A CA 1
ATOM 1481 C C . GLN A 1 182 ? 39.446 5.329 -64.823 1.00 95.81 182 GLN A C 1
ATOM 1483 O O . GLN A 1 182 ? 40.042 5.250 -65.900 1.00 95.81 182 GLN A O 1
ATOM 1488 N N . THR A 1 183 ? 39.322 6.479 -64.164 1.00 96.44 183 THR A N 1
ATOM 1489 C CA . THR A 1 183 ? 39.913 7.737 -64.630 1.00 96.44 183 THR A CA 1
ATOM 1490 C C . THR A 1 183 ? 41.438 7.650 -64.656 1.00 96.44 183 THR A C 1
ATOM 1492 O O . THR A 1 183 ? 42.039 7.945 -65.691 1.00 96.44 183 THR A O 1
ATOM 1495 N N . LEU A 1 184 ? 42.065 7.163 -63.580 1.00 96.38 184 LEU A N 1
ATOM 1496 C CA . LEU A 1 184 ? 43.513 6.940 -63.510 1.00 96.38 184 LEU A CA 1
ATOM 1497 C C . LEU A 1 184 ? 43.988 5.946 -64.578 1.00 96.38 184 LEU A C 1
ATOM 1499 O O . LEU A 1 184 ? 45.017 6.162 -65.222 1.00 96.38 184 LEU A O 1
ATOM 1503 N N . LYS A 1 185 ? 43.218 4.884 -64.834 1.00 96.06 185 LYS A N 1
ATOM 1504 C CA . LYS A 1 185 ? 43.526 3.906 -65.885 1.00 96.06 185 LYS A CA 1
ATOM 1505 C C . LYS A 1 185 ? 43.501 4.534 -67.282 1.00 96.06 185 LYS A C 1
ATOM 1507 O O . LYS A 1 185 ? 44.446 4.339 -68.045 1.00 96.06 185 LYS A O 1
ATOM 1512 N N . ARG A 1 186 ? 42.476 5.334 -67.604 1.00 95.88 186 ARG A N 1
ATOM 1513 C CA . ARG A 1 186 ? 42.392 6.067 -68.884 1.00 95.88 186 ARG A CA 1
ATOM 1514 C C . ARG A 1 186 ? 43.542 7.060 -69.040 1.00 95.88 186 ARG A C 1
ATOM 1516 O O . ARG A 1 186 ? 44.120 7.154 -70.119 1.00 95.88 186 ARG A O 1
ATOM 1523 N N . GLN A 1 187 ? 43.902 7.773 -67.971 1.00 95.81 187 GLN A N 1
ATOM 1524 C CA . GLN A 1 187 ? 45.061 8.671 -67.975 1.00 95.81 187 GLN A CA 1
ATOM 1525 C C . GLN A 1 187 ? 46.357 7.905 -68.267 1.00 95.81 187 GLN A C 1
ATOM 1527 O O . GLN A 1 187 ? 47.143 8.337 -69.108 1.00 95.81 187 GLN A O 1
ATOM 1532 N N . MET A 1 188 ? 46.559 6.740 -67.644 1.00 96.12 188 MET A N 1
ATOM 1533 C CA . MET A 1 188 ? 47.722 5.890 -67.909 1.00 96.12 188 MET A CA 1
ATOM 1534 C C . MET A 1 188 ? 47.763 5.392 -69.362 1.00 96.12 188 MET A C 1
ATOM 1536 O O . MET A 1 188 ? 48.822 5.420 -69.989 1.00 96.12 188 MET A O 1
ATOM 1540 N N . GLU A 1 189 ? 46.638 4.939 -69.918 1.00 94.75 189 GLU A N 1
ATOM 1541 C CA . GLU A 1 189 ? 46.548 4.538 -71.330 1.00 94.75 189 GLU A CA 1
ATOM 1542 C C . GLU A 1 189 ? 46.843 5.716 -72.272 1.00 94.75 189 GLU A C 1
ATOM 1544 O O . GLU A 1 189 ? 47.603 5.564 -73.229 1.00 94.75 189 GLU A O 1
ATOM 1549 N N . GLY A 1 190 ? 46.342 6.910 -71.948 1.00 94.69 190 GLY A N 1
ATOM 1550 C CA . GLY A 1 190 ? 46.663 8.146 -72.660 1.00 94.69 190 GLY A CA 1
ATOM 1551 C C . GLY A 1 190 ? 48.158 8.469 -72.643 1.00 94.69 190 GLY A C 1
ATOM 1552 O O . GLY A 1 190 ? 48.732 8.744 -73.695 1.00 94.69 190 GLY A O 1
ATOM 1553 N N . ILE A 1 191 ? 48.816 8.365 -71.482 1.00 95.44 191 ILE A N 1
ATOM 1554 C CA . ILE A 1 191 ? 50.269 8.573 -71.351 1.00 95.44 191 ILE A CA 1
ATOM 1555 C C . ILE A 1 191 ? 51.044 7.575 -72.221 1.00 95.44 191 ILE A C 1
ATOM 1557 O O . ILE A 1 191 ? 51.984 7.966 -72.911 1.00 95.44 191 ILE A O 1
ATOM 1561 N N . LYS A 1 192 ? 50.640 6.297 -72.255 1.00 96.25 192 LYS A N 1
ATOM 1562 C CA . LYS A 1 192 ? 51.278 5.293 -73.128 1.00 96.25 192 LYS A CA 1
ATOM 1563 C C . LYS A 1 192 ? 51.190 5.683 -74.606 1.00 96.25 192 LYS A C 1
ATOM 1565 O O . LYS A 1 192 ? 52.188 5.586 -75.319 1.00 96.25 192 LYS A O 1
ATOM 1570 N N . LEU A 1 193 ? 50.023 6.144 -75.062 1.00 95.31 193 LEU A N 1
ATOM 1571 C CA . LEU A 1 193 ? 49.830 6.596 -76.444 1.00 95.31 193 LEU A CA 1
ATOM 1572 C C . LEU A 1 193 ? 50.627 7.865 -76.756 1.00 95.31 193 LEU A C 1
ATOM 1574 O O . LEU A 1 193 ? 51.226 7.949 -77.825 1.00 95.31 193 LEU A O 1
ATOM 1578 N N . GLN A 1 194 ? 50.687 8.819 -75.824 1.00 95.00 194 GLN A N 1
ATOM 1579 C CA . GLN A 1 194 ? 51.512 10.020 -75.970 1.00 95.00 194 GLN A CA 1
ATOM 1580 C C . GLN A 1 194 ? 52.992 9.666 -76.115 1.00 95.00 194 GLN A C 1
ATOM 1582 O O . GLN A 1 194 ? 53.646 10.169 -77.023 1.00 95.00 194 GLN A O 1
ATOM 1587 N N . ILE A 1 195 ? 53.517 8.762 -75.280 1.00 95.19 195 ILE A N 1
ATOM 1588 C CA . ILE A 1 195 ? 54.901 8.276 -75.397 1.00 95.19 195 ILE A CA 1
ATOM 1589 C C . ILE A 1 195 ? 55.133 7.665 -76.783 1.00 95.19 195 ILE A C 1
ATOM 1591 O O . ILE A 1 195 ? 56.127 7.980 -77.432 1.00 95.19 195 ILE A O 1
ATOM 1595 N N . LEU A 1 196 ? 54.204 6.840 -77.273 1.00 94.81 196 LEU A N 1
ATOM 1596 C CA . LEU A 1 196 ? 54.303 6.236 -78.603 1.00 94.81 196 LEU A CA 1
ATOM 1597 C C . LEU A 1 196 ? 54.309 7.301 -79.714 1.00 94.81 196 LEU A C 1
ATOM 1599 O O . LEU A 1 196 ? 55.143 7.238 -80.616 1.00 94.81 196 LEU A O 1
ATOM 1603 N N . GLN A 1 197 ? 53.441 8.312 -79.634 1.00 92.75 197 GLN A N 1
ATOM 1604 C CA . GLN A 1 197 ? 53.433 9.439 -80.574 1.00 92.75 197 GLN A CA 1
ATOM 1605 C C . GLN A 1 197 ? 54.740 10.241 -80.533 1.00 92.75 197 GLN A C 1
ATOM 1607 O O . GLN A 1 197 ? 55.283 10.556 -81.591 1.00 92.75 197 GLN A O 1
ATOM 1612 N N . TYR A 1 198 ? 55.282 10.526 -79.342 1.00 95.62 198 TYR A N 1
ATOM 1613 C CA . TYR A 1 198 ? 56.582 11.187 -79.198 1.00 95.62 198 TYR A CA 1
ATOM 1614 C 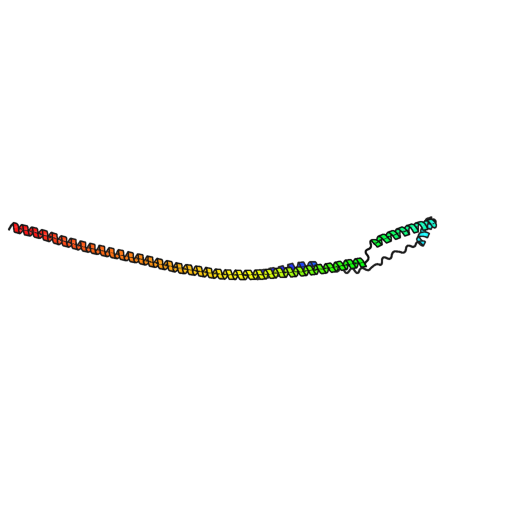C . TYR A 1 198 ? 57.699 10.377 -79.856 1.00 95.62 198 TYR A C 1
ATOM 1616 O O . TYR A 1 198 ? 58.520 10.954 -80.563 1.00 95.62 198 TYR A O 1
ATOM 1624 N N . MET A 1 199 ? 57.703 9.052 -79.688 1.00 93.38 199 MET A N 1
ATOM 1625 C CA . MET A 1 199 ? 58.673 8.168 -80.342 1.00 93.38 199 MET A CA 1
ATOM 1626 C C . MET A 1 199 ? 58.565 8.218 -81.872 1.00 93.38 199 MET A C 1
ATOM 1628 O O . MET A 1 199 ? 59.579 8.303 -82.560 1.00 93.38 199 MET A O 1
ATOM 1632 N N . ILE A 1 200 ? 57.348 8.216 -82.426 1.00 94.50 200 ILE A N 1
ATOM 1633 C CA . ILE A 1 200 ? 57.146 8.369 -83.878 1.00 94.50 200 ILE A CA 1
ATOM 1634 C C . ILE A 1 200 ? 57.640 9.746 -84.348 1.00 94.50 200 ILE A C 1
ATOM 1636 O O . ILE A 1 200 ? 58.318 9.841 -85.373 1.00 94.50 200 ILE A O 1
ATOM 1640 N N . GLY A 1 201 ? 57.334 10.808 -83.599 1.00 93.56 201 GLY A N 1
ATOM 1641 C CA . GLY A 1 201 ? 57.751 12.173 -83.915 1.00 93.56 201 GLY A CA 1
ATOM 1642 C C . GLY A 1 201 ? 59.270 12.349 -83.915 1.00 93.56 201 GLY A C 1
ATOM 1643 O O . GLY A 1 201 ? 59.811 12.935 -84.852 1.00 93.56 201 GLY A O 1
ATOM 1644 N N . THR A 1 202 ? 59.976 11.799 -82.921 1.00 94.50 202 THR A N 1
ATOM 1645 C CA . THR A 1 202 ? 61.444 11.889 -82.846 1.00 94.50 202 THR A CA 1
ATOM 1646 C C . THR A 1 202 ? 62.121 11.107 -83.967 1.00 94.50 202 THR A C 1
ATOM 1648 O O . THR A 1 202 ? 63.041 11.635 -84.588 1.00 94.50 202 THR A O 1
ATOM 1651 N N . ILE A 1 203 ? 61.642 9.899 -84.291 1.00 94.88 203 ILE A N 1
ATOM 1652 C CA . ILE A 1 203 ? 62.162 9.102 -85.415 1.00 94.88 203 ILE A CA 1
ATOM 1653 C C . ILE A 1 203 ? 61.926 9.824 -86.745 1.00 94.88 203 ILE A C 1
ATOM 1655 O O . ILE A 1 203 ? 62.845 9.934 -87.556 1.00 94.88 203 ILE A O 1
ATOM 1659 N N . THR A 1 204 ? 60.721 10.358 -86.964 1.00 94.31 204 THR A N 1
ATOM 1660 C CA . THR A 1 204 ? 60.384 11.084 -88.201 1.00 94.31 204 THR A CA 1
ATOM 1661 C C . THR A 1 204 ? 61.220 12.359 -88.334 1.00 94.31 204 THR A C 1
ATOM 1663 O O . THR A 1 204 ? 61.762 12.633 -89.405 1.00 94.31 204 THR A O 1
ATOM 1666 N N . GLY A 1 205 ? 61.386 13.117 -87.246 1.00 94.56 205 GLY A N 1
ATOM 1667 C CA . GLY A 1 205 ? 62.219 14.320 -87.205 1.00 94.56 205 GLY A CA 1
ATOM 1668 C C . GLY A 1 205 ? 63.691 14.022 -87.488 1.00 94.56 205 GLY A C 1
ATOM 1669 O O . GLY A 1 205 ? 64.286 14.655 -88.358 1.00 94.56 205 GLY A O 1
ATOM 1670 N N . ALA A 1 206 ? 64.260 13.008 -86.828 1.00 92.94 206 ALA A N 1
ATOM 1671 C CA . ALA A 1 206 ? 65.624 12.556 -87.093 1.00 92.94 206 ALA A CA 1
ATOM 1672 C C . ALA A 1 206 ? 65.798 12.099 -88.552 1.00 92.94 206 ALA A C 1
ATOM 1674 O O . ALA A 1 206 ? 66.739 12.526 -89.217 1.00 92.94 206 ALA A O 1
ATOM 1675 N N . GLY A 1 207 ? 64.863 11.301 -89.079 1.00 93.62 207 GLY A N 1
ATOM 1676 C CA . GLY A 1 207 ? 64.869 10.870 -90.479 1.00 93.62 207 GLY A CA 1
ATOM 1677 C C . GLY A 1 207 ? 64.805 12.041 -91.463 1.00 93.62 207 GLY A C 1
ATOM 1678 O O . GLY A 1 207 ? 65.543 12.064 -92.444 1.00 93.62 207 GLY A O 1
ATOM 1679 N N . THR A 1 208 ? 63.987 13.054 -91.168 1.00 94.88 208 THR A N 1
ATOM 1680 C CA . THR A 1 208 ? 63.858 14.268 -91.992 1.00 94.88 208 THR A CA 1
ATOM 1681 C C . THR A 1 208 ? 65.155 15.074 -92.004 1.00 94.88 208 THR A C 1
ATOM 1683 O O . THR A 1 208 ? 65.582 15.526 -93.062 1.00 94.88 208 THR A O 1
ATOM 1686 N N . LEU A 1 209 ? 65.818 15.219 -90.853 1.00 93.12 209 LEU A N 1
ATOM 1687 C CA . LEU A 1 209 ? 67.111 15.900 -90.758 1.00 93.12 209 LEU A CA 1
ATOM 1688 C C . LEU A 1 209 ? 68.205 15.168 -91.542 1.00 93.12 209 LEU A C 1
ATOM 1690 O O . LEU A 1 209 ? 68.967 15.814 -92.259 1.00 93.12 209 LEU A O 1
ATOM 1694 N N . VAL A 1 210 ? 68.263 13.835 -91.450 1.00 92.62 210 VAL A N 1
ATOM 1695 C CA . VAL A 1 210 ? 69.216 13.022 -92.227 1.00 92.62 210 VAL A CA 1
ATOM 1696 C C . VAL A 1 210 ? 68.969 13.187 -93.727 1.00 92.62 210 VAL A C 1
ATOM 1698 O O . VAL A 1 210 ? 69.912 13.436 -94.475 1.00 92.62 210 VAL A O 1
ATOM 1701 N N . LEU A 1 211 ? 67.711 13.108 -94.170 1.00 90.50 211 LEU A N 1
ATOM 1702 C CA . LEU A 1 211 ? 67.351 13.329 -95.574 1.00 90.50 211 LEU A CA 1
ATOM 1703 C C . LEU A 1 211 ? 67.698 14.749 -96.043 1.00 90.50 211 LEU A C 1
ATOM 1705 O O . LEU A 1 211 ? 68.255 14.913 -97.125 1.00 90.50 211 LEU A O 1
ATOM 1709 N N . GLY A 1 212 ? 67.429 15.767 -95.222 1.00 93.38 212 GLY A N 1
ATOM 1710 C CA . GLY A 1 212 ? 67.805 17.152 -95.505 1.00 93.38 212 GLY A CA 1
ATOM 1711 C C . GLY A 1 212 ? 69.319 17.343 -95.627 1.00 93.38 212 GLY A C 1
ATOM 1712 O O . GLY A 1 212 ? 69.774 18.037 -96.532 1.00 93.38 212 GLY A O 1
ATOM 1713 N N . TYR A 1 213 ? 70.109 16.682 -94.775 1.00 92.56 213 TYR A N 1
ATOM 1714 C CA . TYR A 1 213 ? 71.572 16.702 -94.860 1.00 92.56 213 TYR A CA 1
ATOM 1715 C C . TYR A 1 213 ? 72.084 16.064 -96.158 1.00 92.56 213 TYR A C 1
ATOM 1717 O O . TYR A 1 213 ? 72.934 16.645 -96.830 1.00 92.56 213 TYR A O 1
ATOM 1725 N N . ILE A 1 214 ? 71.533 14.907 -96.544 1.00 91.50 214 ILE A N 1
ATOM 1726 C CA . ILE A 1 214 ? 71.884 14.237 -97.807 1.00 91.50 214 ILE A CA 1
ATOM 1727 C C . ILE A 1 214 ? 71.564 15.139 -99.005 1.00 91.50 214 ILE A C 1
ATOM 1729 O O . ILE A 1 214 ? 72.384 15.255 -99.912 1.00 91.50 214 ILE A O 1
ATOM 1733 N N . HIS A 1 215 ? 70.403 15.801 -98.995 1.00 87.38 215 HIS A N 1
ATOM 1734 C CA . HIS A 1 215 ? 69.996 16.711 -100.067 1.00 87.38 215 HIS A CA 1
ATOM 1735 C C . HIS A 1 215 ? 70.851 17.983 -100.139 1.00 87.38 215 HIS A C 1
ATOM 1737 O O . HIS A 1 215 ? 71.081 18.491 -101.222 1.00 87.38 215 HIS A O 1
ATOM 1743 N N . PHE A 1 216 ? 71.337 18.502 -99.010 1.00 88.38 216 PHE A N 1
ATOM 1744 C CA . PHE A 1 216 ? 72.246 19.652 -99.009 1.00 88.38 216 PHE A CA 1
ATOM 1745 C C . PHE A 1 216 ? 73.641 19.308 -99.560 1.00 88.38 216 PHE A C 1
ATOM 1747 O O . PHE A 1 216 ? 74.324 20.182 -100.088 1.00 88.38 216 PHE A O 1
ATOM 1754 N N . PHE A 1 217 ? 74.078 18.054 -99.408 1.00 82.56 217 PHE A N 1
ATOM 1755 C CA . PHE A 1 217 ? 75.399 17.596 -99.847 1.00 82.56 217 PHE A CA 1
ATOM 1756 C C . PHE A 1 217 ? 75.430 17.053 -101.290 1.00 82.56 217 PHE A C 1
ATOM 1758 O O . PHE A 1 217 ? 76.508 17.000 -101.880 1.00 82.56 217 PHE A O 1
ATOM 1765 N N . THR A 1 218 ? 74.283 16.634 -101.839 1.00 76.06 218 THR A N 1
ATOM 1766 C CA . THR A 1 218 ? 74.134 16.132 -103.223 1.00 76.06 218 THR A CA 1
ATOM 1767 C C . THR A 1 218 ? 73.783 17.264 -104.175 1.00 76.06 218 THR A C 1
ATOM 1769 O O . THR A 1 218 ? 74.496 17.418 -105.190 1.00 76.06 218 THR A O 1
#

Sequence (218 aa):
MASTYNSIKTDFCRLYSTHNARWLRTRASTSTGATKKFQIPFFDAERFARLLEKEGFSATQAKAVIQALDDVVDESTANVTNDLVSKAEQEKTITRYKEDFSKLKQEIQQMERRDVEEVKTANERLKAEIEKLKKTLREELVRSQAGVRLDLNLDKGRIRDETIEQHNRLQQTDDKIENEIQTLKRQMEGIKLQILQYMIGTITGAGTLVLGYIHFFT

Foldseek 3Di:
DVVVVVVVVVVVVVVVVVVVVVVPPPPPPPPPPPPPDPDDPDDDLVVQLVVVVVVPDDSVRSVVVSVVVVVVVVVVVVVVVVPDDDPVNVVVVVVVVVVVVVVVVVVVVVVVVVVVVVVVVVVVVVVVVVVVVVVVVVVVVVVVVVVVVVVVVVVVVVVVVVVVVVVVVVVVVVVVVVVVVVVVVVVVVVVVVVVVVVVVVVVVVVVVVVVVVVVVVD

Organism: NCBI:txid35722

pLDDT: mean 85.06, std 16.04, range [42.5, 98.5]

InterPro domains:
  IPR024461 Coiled-coil domain-containing protein 90-like [PF07798] (43-216)
  IPR024461 Coiled-coil domain-containing protein 90-like [PTHR14360] (41-216)

Radius of gyration: 67.86 Å; chains: 1; bounding box: 114×44×204 Å

Secondary structure (DSSP, 8-state):
-HHHHHHHHHHHHHHHHHHHHHHT---------------PPP--HHHHHHHHHHTT--HHHHHHHHHHHHHHHHHHHHHHHHHS--HHHHHHHHHHHHHHHHHHHHHHHHHHHHHHHHHHHHHHHHHHHHHHHHHHHHHHHHHHHHHHHHHHHHHHHHHHHHHHHHHHHHHHHHHHHHHHHHHHHHHHHHHHHHHHHHHHHHHHHHHHHHHHHHHHH-